Protein AF-A0A9J6EFB8-F1 (afdb_monomer_lite)

Organism: Rhipicephalus microplus (NCBI:txid6941)

Secondary structure (DSSP, 8-state):
-----HHHHHHHHHHHHHHHH---SSS----S-EEEEEEEEETTEEEEEEEEE-SSSTTPEEEEEEETTEEEEEEEE-TT-HHHHHHHHHHHHHHHHHHHHHHHHHHGGG---PPPP-------------GGG---SSTTEEEEEE-SSSEEEEEEEEEE-SSTT-EEEEEEEEEEE-SS-EEEEEEETTEEE-----S-HHHHHHHHHTPPBP--SEETTT-GGGGG-TTEEEETTEEEETT--SB-SS--HHHHHHHHHHHHHHHHHHHHHHHHHHHHHHTTTTTSSSSS--

Sequence (294 aa):
MIYTLLPVFDRIAAIENFFRGSNLVKGQRLLSHVADVKQIVADDAVLVRAKCVSQVKDDAVYVVESESGRTRLAGISHIGTDREYLAAALRAASKISEKRQRLSEVLQPLLGEEPDESATVPSEPQVPFNHKDVALPSDSWGKHVFGGVPLKVAYSVCSPGPDMGLLCAEKLVLFTVTDDSVAHEVFVRGVKLDLDEPGGPASVLKAVDGMHVCSGAGFLEEFPFASSNSNLTVWNGSLYNKKCAGTSLERCVACKYLRRILTNQMCRRKKNQVKNKCFSKDENENASCAALEG

Structure (mmCIF, N/CA/C/O backbone):
data_AF-A0A9J6EFB8-F1
#
_entry.id   AF-A0A9J6EFB8-F1
#
loop_
_atom_site.group_PDB
_atom_site.id
_atom_site.type_symbol
_atom_site.label_atom_id
_atom_site.label_alt_id
_atom_site.label_comp_id
_atom_site.label_asym_id
_atom_site.label_entity_id
_atom_site.label_seq_id
_atom_site.pdbx_PDB_ins_code
_atom_site.Cartn_x
_atom_site.Cartn_y
_atom_site.Cartn_z
_atom_site.occupancy
_atom_site.B_iso_or_equiv
_atom_site.auth_seq_id
_atom_site.auth_comp_id
_atom_site.auth_asym_id
_atom_site.auth_atom_id
_atom_site.pdbx_PDB_model_num
ATOM 1 N N . MET A 1 1 ? 2.095 -23.027 -10.311 1.00 29.08 1 MET A N 1
ATOM 2 C CA . MET A 1 1 ? 0.854 -22.663 -11.028 1.00 29.08 1 MET A CA 1
ATOM 3 C C . MET A 1 1 ? 0.280 -21.426 -10.333 1.00 29.08 1 MET A C 1
ATOM 5 O O . MET A 1 1 ? -0.526 -21.553 -9.426 1.00 29.08 1 MET A O 1
ATOM 9 N N . ILE A 1 2 ? 0.821 -20.242 -10.638 1.00 29.83 2 ILE A N 1
ATOM 10 C CA . ILE A 1 2 ? 0.449 -18.962 -10.008 1.00 29.83 2 ILE A CA 1
ATOM 11 C C . I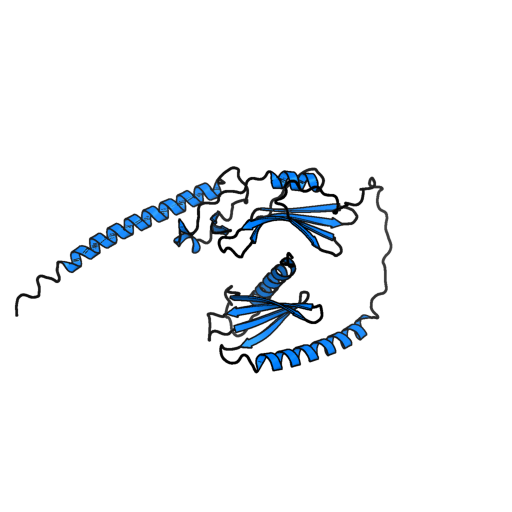LE A 1 2 ? -0.290 -18.185 -11.092 1.00 29.83 2 ILE A C 1
ATOM 13 O O . ILE A 1 2 ? 0.329 -17.700 -12.037 1.00 29.83 2 ILE A O 1
ATOM 17 N N . TYR A 1 3 ? -1.619 -18.194 -11.030 1.00 32.78 3 TYR A N 1
ATOM 18 C CA . TYR A 1 3 ? -2.455 -17.550 -12.035 1.00 32.78 3 TYR A CA 1
ATOM 19 C C . TYR A 1 3 ? -2.304 -16.023 -11.985 1.00 32.78 3 TYR A C 1
ATOM 21 O O . TYR A 1 3 ? -2.120 -15.413 -10.935 1.00 32.78 3 TYR A O 1
ATOM 29 N N . THR A 1 4 ? -2.384 -15.425 -13.168 1.00 38.66 4 THR A N 1
ATOM 30 C CA . THR A 1 4 ? -2.382 -13.996 -13.489 1.00 38.66 4 THR A CA 1
ATOM 31 C C . THR A 1 4 ? -3.486 -13.226 -12.750 1.00 38.66 4 THR A C 1
ATOM 33 O O . THR A 1 4 ? -4.588 -13.074 -13.271 1.00 38.66 4 THR A O 1
ATOM 36 N N . LEU A 1 5 ? -3.204 -12.715 -11.548 1.00 42.44 5 LEU A N 1
ATOM 37 C CA . LEU A 1 5 ? -4.171 -11.943 -10.750 1.00 42.44 5 LEU A CA 1
ATOM 38 C C . LEU A 1 5 ? -4.272 -10.458 -11.159 1.00 42.44 5 LEU A C 1
ATOM 40 O O . LEU A 1 5 ? -5.303 -9.828 -10.952 1.00 42.44 5 LEU A O 1
ATOM 44 N N . LEU A 1 6 ? -3.245 -9.885 -11.789 1.00 43.50 6 LEU A N 1
ATOM 45 C CA . LEU A 1 6 ? -3.213 -8.462 -12.165 1.00 43.50 6 LEU A CA 1
ATOM 46 C C . LEU A 1 6 ? -4.231 -8.006 -13.228 1.00 43.50 6 LEU A C 1
ATOM 48 O O . LEU A 1 6 ? -4.879 -6.988 -12.984 1.00 43.50 6 LEU A O 1
ATOM 52 N N . PRO A 1 7 ? -4.483 -8.728 -14.343 1.00 51.22 7 PRO A N 1
ATOM 53 C CA . PRO A 1 7 ? -5.523 -8.306 -15.285 1.00 51.22 7 PRO A CA 1
ATOM 54 C C . PRO A 1 7 ? -6.923 -8.331 -14.661 1.00 51.22 7 PRO A C 1
ATOM 56 O O . PRO A 1 7 ? -7.833 -7.708 -15.199 1.00 51.22 7 PRO A O 1
ATOM 59 N N . VAL A 1 8 ? -7.110 -9.021 -13.532 1.00 50.09 8 VAL A N 1
ATOM 60 C CA . VAL A 1 8 ? -8.373 -9.027 -12.790 1.00 50.09 8 VAL A CA 1
ATOM 61 C C . VAL A 1 8 ? -8.540 -7.735 -11.983 1.00 50.09 8 VAL A C 1
ATOM 63 O O . VAL A 1 8 ? -9.628 -7.167 -11.994 1.00 50.09 8 VAL A O 1
ATOM 66 N N . PHE A 1 9 ? -7.479 -7.204 -11.366 1.00 49.75 9 PHE A N 1
ATOM 67 C CA . PHE A 1 9 ? -7.546 -5.979 -10.555 1.00 49.75 9 PHE A CA 1
ATOM 68 C C . PHE A 1 9 ? -7.817 -4.711 -11.375 1.00 49.75 9 PHE A C 1
ATOM 70 O O . PHE A 1 9 ? -8.721 -3.951 -11.022 1.00 49.75 9 PHE A O 1
ATOM 77 N N . ASP A 1 10 ? -7.127 -4.517 -12.504 1.00 54.59 10 ASP A N 1
ATOM 78 C CA . ASP A 1 10 ? -7.378 -3.368 -13.396 1.00 54.59 10 ASP A CA 1
ATOM 79 C C . ASP A 1 10 ? -8.816 -3.377 -13.934 1.00 54.59 10 ASP A C 1
ATOM 81 O O . ASP A 1 10 ? -9.455 -2.337 -14.117 1.00 54.59 10 ASP A O 1
ATOM 85 N N . ARG A 1 11 ? -9.372 -4.575 -14.133 1.00 59.47 11 ARG A N 1
ATOM 86 C CA . ARG A 1 11 ? -10.749 -4.763 -14.595 1.00 59.47 11 ARG A CA 1
ATOM 87 C C . ARG A 1 11 ? -11.771 -4.573 -13.483 1.00 59.47 11 ARG A C 1
ATOM 89 O O . ARG A 1 11 ? -12.827 -4.015 -13.758 1.00 59.47 11 ARG A O 1
ATOM 96 N N . ILE A 1 12 ? -11.467 -4.951 -12.241 1.00 56.31 12 ILE A N 1
ATOM 97 C CA . ILE A 1 12 ? -12.303 -4.614 -11.079 1.00 56.31 12 ILE A CA 1
ATOM 98 C C . ILE A 1 12 ? -12.372 -3.090 -10.914 1.00 56.31 12 ILE A C 1
ATOM 100 O O . ILE A 1 12 ? -13.469 -2.546 -10.805 1.00 56.31 12 ILE A O 1
ATOM 104 N N . ALA A 1 13 ? -11.241 -2.384 -11.006 1.00 58.50 13 ALA A N 1
ATOM 105 C CA . ALA A 1 13 ? -11.215 -0.921 -10.958 1.00 58.50 13 ALA A CA 1
ATOM 106 C C . ALA A 1 13 ? -12.010 -0.286 -12.117 1.00 58.50 13 ALA A C 1
ATOM 108 O O . ALA A 1 13 ? -12.755 0.676 -11.916 1.00 58.50 13 ALA A O 1
ATOM 109 N N . ALA A 1 14 ? -11.924 -0.849 -13.327 1.00 61.47 14 ALA A N 1
ATOM 110 C CA . ALA A 1 14 ? -12.732 -0.416 -14.468 1.00 61.47 14 ALA A CA 1
ATOM 111 C C . ALA A 1 14 ? -14.241 -0.668 -14.271 1.00 61.47 14 ALA A C 1
ATOM 113 O O . ALA A 1 14 ? -15.060 0.127 -14.738 1.00 61.47 14 ALA A O 1
ATOM 114 N N . ILE A 1 15 ? -14.623 -1.745 -13.577 1.00 58.56 15 ILE A N 1
ATOM 115 C CA . ILE A 1 15 ? -16.015 -2.055 -13.216 1.00 58.56 15 ILE A CA 1
ATOM 116 C C . ILE A 1 15 ? -16.528 -1.079 -12.152 1.00 58.56 15 ILE A C 1
ATOM 118 O O . ILE A 1 15 ? -17.625 -0.540 -12.293 1.00 58.56 15 ILE A O 1
ATOM 122 N N . GLU A 1 16 ? -15.725 -0.769 -11.135 1.00 57.94 16 GLU A N 1
ATOM 123 C CA . GLU A 1 16 ? -16.078 0.252 -10.146 1.00 57.94 16 GLU A CA 1
ATOM 124 C C . GLU A 1 16 ? -16.249 1.637 -10.779 1.00 57.94 16 GLU A C 1
ATOM 126 O O . GLU A 1 16 ? -17.224 2.335 -10.496 1.00 57.94 16 GLU A O 1
ATOM 131 N N . ASN A 1 17 ? -15.328 2.036 -11.661 1.00 61.38 17 ASN A N 1
ATOM 132 C CA . ASN A 1 17 ? -15.397 3.319 -12.360 1.00 61.38 17 ASN A CA 1
ATOM 133 C C . ASN A 1 17 ? -16.605 3.396 -13.300 1.00 61.38 17 ASN A C 1
ATOM 135 O O . ASN A 1 17 ? -17.264 4.435 -13.355 1.00 61.38 17 ASN A O 1
ATOM 139 N N . PHE A 1 18 ? -16.946 2.293 -13.978 1.00 62.22 18 PHE A N 1
ATOM 140 C CA . PHE A 1 18 ? -18.169 2.194 -14.772 1.00 62.22 18 PHE A CA 1
ATOM 141 C C . PHE A 1 18 ? -19.402 2.498 -13.919 1.00 62.22 18 PHE A C 1
ATOM 143 O O . PHE A 1 18 ? -20.217 3.326 -14.316 1.00 62.22 18 PHE A O 1
ATOM 150 N N . PHE A 1 19 ? -19.523 1.917 -12.723 1.00 58.59 19 PHE A N 1
ATOM 151 C CA . PHE A 1 19 ? -20.658 2.184 -11.835 1.00 58.59 19 PHE A CA 1
ATOM 152 C C . PHE A 1 19 ? -20.649 3.578 -11.207 1.00 58.59 19 PHE A C 1
ATOM 154 O O . PHE A 1 19 ? -21.712 4.171 -11.046 1.00 58.59 19 PHE A O 1
ATOM 161 N N . ARG A 1 20 ? -19.477 4.146 -10.898 1.00 59.59 20 ARG A N 1
ATOM 162 C CA . ARG A 1 20 ? -19.387 5.539 -10.421 1.00 59.59 20 ARG A CA 1
ATOM 163 C C . ARG A 1 20 ? -19.838 6.542 -11.483 1.00 59.59 20 ARG A C 1
ATOM 165 O O . ARG A 1 20 ? -20.402 7.572 -11.128 1.00 59.59 20 ARG A O 1
ATOM 172 N N . GLY A 1 21 ? -19.564 6.255 -12.756 1.00 54.53 21 GLY A N 1
ATOM 173 C CA . GLY A 1 21 ? -19.893 7.131 -13.881 1.00 54.53 21 GLY A CA 1
ATOM 174 C C . GLY A 1 21 ? -21.261 6.882 -14.521 1.00 54.53 21 GLY A C 1
ATOM 175 O O . GLY A 1 21 ? -21.729 7.725 -15.284 1.00 54.53 21 GLY A O 1
ATOM 176 N N . SER A 1 22 ? -21.917 5.750 -14.249 1.00 53.38 22 SER A N 1
ATOM 177 C CA . SER A 1 22 ? -23.180 5.398 -14.903 1.00 53.38 22 SER A CA 1
ATOM 178 C C . SER A 1 22 ? -24.400 5.792 -14.064 1.00 53.38 22 SER A C 1
ATOM 180 O O . SER A 1 22 ? -24.625 5.303 -12.962 1.00 53.38 22 SER A O 1
ATOM 182 N N . ASN A 1 23 ? -25.244 6.665 -14.628 1.00 51.03 23 ASN A N 1
ATOM 183 C CA . ASN A 1 23 ? -26.559 7.033 -14.088 1.00 51.03 23 ASN A CA 1
ATOM 184 C C . ASN A 1 23 ? -27.595 5.935 -14.384 1.00 51.03 23 ASN A C 1
ATOM 186 O O . ASN A 1 23 ? -28.592 6.173 -15.072 1.00 51.03 23 ASN A O 1
ATOM 190 N N . LEU A 1 24 ? -27.348 4.708 -13.920 1.00 49.25 24 LEU A N 1
ATOM 191 C CA . LEU A 1 24 ? -28.286 3.602 -14.101 1.00 49.25 24 LEU A CA 1
ATOM 192 C C . LEU A 1 24 ? -29.564 3.883 -13.291 1.00 49.25 24 LEU A C 1
ATOM 194 O O . LEU A 1 24 ? -29.617 3.695 -12.085 1.00 49.25 24 LEU A O 1
ATOM 198 N N . VAL A 1 25 ? -30.566 4.391 -14.017 1.00 41.50 25 VAL A N 1
ATOM 199 C CA . VAL A 1 25 ? -31.969 4.656 -13.656 1.00 41.50 25 VAL A CA 1
ATOM 200 C C . VAL A 1 25 ? -32.176 5.485 -12.376 1.00 41.50 25 VAL A C 1
ATOM 202 O O . VAL A 1 25 ? -32.177 4.984 -11.261 1.00 41.50 25 VAL A O 1
ATOM 205 N N . LYS A 1 26 ? -32.474 6.778 -12.572 1.00 37.94 26 LYS A N 1
ATOM 206 C CA . LYS A 1 26 ? -33.047 7.705 -11.573 1.00 37.94 26 LYS A CA 1
ATOM 207 C C . LYS A 1 26 ? -32.324 7.724 -10.211 1.00 37.94 26 LYS A C 1
ATOM 209 O O . LYS A 1 26 ? -32.904 7.410 -9.178 1.00 37.94 26 LYS A O 1
ATOM 214 N N . GLY A 1 27 ? -31.083 8.212 -10.207 1.00 37.12 27 GLY A N 1
ATOM 215 C CA . GLY A 1 27 ? -30.497 8.859 -9.024 1.00 37.12 27 GLY A CA 1
ATOM 216 C C . GLY A 1 27 ? -30.028 7.948 -7.885 1.00 37.12 27 GLY A C 1
ATOM 217 O O . GLY A 1 27 ? -29.888 8.430 -6.763 1.00 37.12 27 GLY A O 1
ATOM 218 N N . GLN A 1 28 ? -29.764 6.664 -8.133 1.00 45.53 28 GLN A N 1
ATOM 219 C CA . GLN A 1 28 ? -29.258 5.756 -7.100 1.00 45.53 28 GLN A CA 1
ATOM 220 C C . GLN A 1 28 ? -27.731 5.600 -7.190 1.00 45.53 28 GLN A C 1
ATOM 222 O O . GLN A 1 28 ? -27.191 5.182 -8.210 1.00 45.53 28 GLN A O 1
ATOM 227 N N . ARG A 1 29 ? -27.021 5.927 -6.100 1.00 44.81 29 ARG A N 1
ATOM 228 C CA . ARG A 1 29 ? -25.604 5.573 -5.917 1.00 44.81 29 ARG A CA 1
ATOM 229 C C . ARG A 1 29 ? -25.518 4.072 -5.639 1.00 44.81 29 ARG A C 1
ATOM 231 O O . ARG A 1 29 ? -25.895 3.635 -4.555 1.00 44.81 29 ARG A O 1
ATOM 238 N N . LEU A 1 30 ? -25.000 3.296 -6.587 1.00 47.72 30 LEU A N 1
ATOM 239 C CA . LEU A 1 30 ? -24.600 1.912 -6.335 1.00 47.72 30 LEU A CA 1
ATOM 240 C C . LEU A 1 30 ? -23.404 1.920 -5.369 1.00 47.72 30 LEU A C 1
ATOM 242 O O . LEU A 1 30 ? -22.317 2.385 -5.708 1.00 47.72 3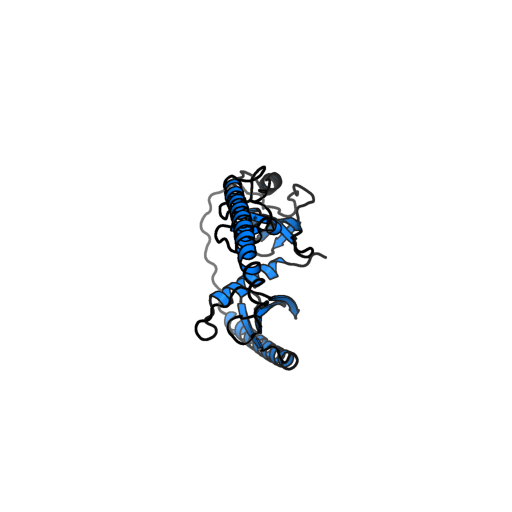0 LEU A O 1
ATOM 246 N N . LEU A 1 31 ? -23.620 1.466 -4.134 1.00 47.78 31 LEU A N 1
ATOM 247 C CA . LEU A 1 31 ? -22.572 1.334 -3.123 1.00 47.78 31 LEU A CA 1
ATOM 248 C C . LEU A 1 31 ? -21.834 -0.002 -3.292 1.00 47.78 31 LEU A C 1
ATOM 250 O O . LEU A 1 31 ? -22.396 -1.061 -3.044 1.00 47.78 31 LEU A O 1
ATOM 254 N N . SER A 1 32 ? -20.580 0.099 -3.743 1.00 47.69 32 SER A N 1
ATOM 255 C CA . SER A 1 32 ? -19.352 -0.625 -3.337 1.00 47.69 32 SER A CA 1
ATOM 256 C C . SER A 1 32 ? -19.348 -2.125 -2.980 1.00 47.69 32 SER A C 1
ATOM 258 O O . SER A 1 32 ? -18.342 -2.583 -2.445 1.00 47.69 32 SER A O 1
ATOM 260 N N . HIS A 1 33 ? -20.381 -2.920 -3.251 1.00 50.88 33 HIS A N 1
ATOM 261 C CA . HIS A 1 33 ? -20.356 -4.359 -2.963 1.00 50.88 33 HIS A CA 1
ATOM 262 C C . HIS A 1 33 ? -20.296 -5.182 -4.251 1.00 50.88 33 HIS A C 1
ATOM 264 O O . HIS A 1 33 ? -21.308 -5.590 -4.825 1.00 50.88 33 HIS A O 1
ATOM 270 N N . VAL A 1 34 ? -19.067 -5.430 -4.704 1.00 55.19 34 VAL A N 1
ATOM 271 C CA . VAL A 1 34 ? -18.772 -6.528 -5.624 1.00 55.19 34 VAL A CA 1
ATOM 272 C C . VAL A 1 34 ? -18.818 -7.813 -4.796 1.00 55.19 34 VAL A C 1
ATOM 274 O O . VAL A 1 34 ? -17.951 -8.040 -3.959 1.00 55.19 34 VAL A O 1
ATOM 277 N N . ALA A 1 35 ? -19.878 -8.601 -4.962 1.00 52.34 35 ALA A N 1
ATOM 278 C CA . ALA A 1 35 ? -20.138 -9.779 -4.135 1.00 52.34 35 ALA A CA 1
ATOM 279 C C . ALA A 1 35 ? -19.355 -11.013 -4.604 1.00 52.34 35 ALA A C 1
ATOM 281 O O . ALA A 1 35 ? -19.019 -11.873 -3.799 1.00 52.34 35 ALA A O 1
ATOM 282 N N . ASP A 1 36 ? -19.092 -11.108 -5.907 1.00 55.38 36 ASP A N 1
ATOM 283 C CA . ASP A 1 36 ? -18.347 -12.213 -6.508 1.00 55.38 36 ASP A CA 1
ATOM 284 C C . ASP A 1 36 ? -17.681 -11.731 -7.801 1.00 55.38 36 ASP A C 1
ATOM 286 O O . ASP A 1 36 ? -18.276 -10.959 -8.559 1.00 55.38 36 ASP A O 1
ATOM 290 N N . VAL A 1 37 ? -16.453 -12.177 -8.056 1.00 59.50 37 VAL A N 1
ATOM 291 C CA . VAL A 1 37 ? -15.718 -11.896 -9.293 1.00 59.50 37 VAL A CA 1
ATOM 292 C C . VAL A 1 37 ? -15.205 -13.211 -9.840 1.00 59.50 37 VAL A C 1
ATOM 294 O O . VAL A 1 37 ? -14.326 -13.841 -9.258 1.00 59.50 37 VAL A O 1
ATOM 297 N N . LYS A 1 38 ? -15.724 -13.608 -11.000 1.00 68.50 38 LYS A N 1
ATOM 298 C CA . LYS A 1 38 ? -15.256 -14.790 -11.718 1.00 68.50 38 LYS A CA 1
ATOM 299 C C . LYS A 1 38 ? -14.520 -14.370 -12.973 1.00 68.50 38 LYS A C 1
ATOM 301 O O . LYS A 1 38 ? -15.052 -13.644 -13.814 1.00 68.50 38 LYS A O 1
ATOM 306 N N . GLN A 1 39 ? -13.297 -14.864 -13.106 1.00 59.56 39 GLN A N 1
ATOM 307 C CA . GLN A 1 39 ? -12.575 -14.822 -14.364 1.00 59.56 39 GLN A CA 1
ATOM 308 C C . GLN A 1 39 ? -13.090 -15.962 -15.247 1.00 59.56 39 GLN A C 1
ATOM 310 O O . GLN A 1 39 ? -13.074 -17.123 -14.845 1.00 59.56 39 GLN A O 1
ATOM 315 N N . ILE A 1 40 ? -13.571 -15.625 -16.437 1.00 69.12 40 ILE A N 1
ATOM 316 C CA . ILE A 1 40 ? -13.988 -16.580 -17.460 1.00 69.12 40 ILE A CA 1
ATOM 317 C C . ILE A 1 40 ? -12.990 -16.433 -18.603 1.00 69.12 40 ILE A C 1
ATOM 319 O O . ILE A 1 40 ? -12.815 -15.335 -19.122 1.00 69.12 40 ILE A O 1
ATOM 323 N N . VAL A 1 41 ? -12.306 -17.511 -18.970 1.00 56.97 41 VAL A N 1
ATOM 324 C CA . VAL A 1 41 ? -11.453 -17.537 -20.163 1.00 56.97 41 VAL A CA 1
ATOM 325 C C . VAL A 1 41 ? -12.262 -18.205 -21.266 1.00 56.97 41 VAL A C 1
ATOM 327 O O . VAL A 1 41 ? -12.649 -19.362 -21.115 1.00 56.97 41 VAL A O 1
ATOM 330 N N . ALA A 1 42 ? -12.574 -17.465 -22.325 1.00 57.53 42 ALA A N 1
ATOM 331 C CA . ALA A 1 42 ? -13.299 -17.967 -23.489 1.00 57.53 42 ALA A CA 1
ATOM 332 C C . ALA A 1 42 ? -12.606 -17.455 -24.754 1.00 57.53 42 ALA A C 1
ATOM 334 O O . ALA A 1 42 ? -12.366 -16.254 -24.854 1.00 57.53 42 ALA A O 1
ATOM 335 N N . ASP A 1 43 ? -12.276 -18.356 -25.682 1.00 53.91 43 ASP A N 1
ATOM 336 C CA . ASP A 1 43 ? -11.699 -18.040 -26.999 1.00 53.91 43 ASP A CA 1
ATOM 337 C C . ASP A 1 43 ? -10.530 -17.031 -26.941 1.00 53.91 43 ASP A C 1
ATOM 339 O O . ASP A 1 43 ? -10.567 -15.976 -27.570 1.00 53.91 43 ASP A O 1
ATOM 343 N N . ASP A 1 44 ? -9.519 -17.316 -26.109 1.00 51.38 44 ASP A N 1
ATOM 344 C CA . ASP A 1 44 ? -8.333 -16.474 -25.847 1.00 51.38 44 ASP A CA 1
ATOM 345 C C . ASP A 1 44 ? -8.603 -15.080 -25.243 1.00 51.38 44 ASP A C 1
ATOM 347 O O . ASP A 1 44 ? -7.673 -14.324 -24.943 1.00 51.38 44 ASP A O 1
ATOM 351 N N . ALA A 1 45 ? -9.863 -14.745 -24.958 1.00 48.34 45 ALA A N 1
ATOM 352 C CA . ALA A 1 45 ? -10.239 -13.557 -24.214 1.00 48.34 45 ALA A CA 1
ATOM 353 C C . ALA A 1 45 ? -10.414 -13.882 -22.725 1.00 48.34 45 ALA A C 1
ATOM 355 O O . ALA A 1 45 ? -11.201 -14.737 -22.310 1.00 48.34 45 ALA A O 1
ATOM 356 N N . VAL A 1 46 ? -9.705 -13.133 -21.880 1.00 50.47 46 VAL A N 1
ATOM 357 C CA . VAL A 1 46 ? -10.037 -13.062 -20.455 1.00 50.47 46 VAL A CA 1
ATOM 358 C C . VAL A 1 46 ? -11.277 -12.187 -20.325 1.00 50.47 46 VAL A C 1
ATOM 360 O O . VAL A 1 46 ? -11.275 -11.062 -20.816 1.00 50.47 46 VAL A O 1
ATOM 363 N N . LEU A 1 47 ? -12.312 -12.663 -19.648 1.00 56.75 47 LEU A N 1
ATOM 364 C CA . LEU A 1 47 ? -13.496 -11.907 -19.255 1.00 56.75 47 LEU A CA 1
ATOM 365 C C . LEU A 1 47 ? -13.545 -11.865 -17.731 1.00 56.75 47 LEU A C 1
ATOM 367 O O . LEU A 1 47 ? -13.385 -12.885 -17.063 1.00 56.75 47 LEU A O 1
ATOM 371 N N . VAL A 1 48 ? -13.769 -10.682 -17.169 1.00 56.22 48 VAL A N 1
ATOM 372 C CA . VAL A 1 48 ? -14.030 -10.542 -15.733 1.00 56.22 48 VAL A CA 1
ATOM 373 C C . VAL A 1 48 ? -15.514 -10.300 -15.570 1.00 56.22 48 VAL A C 1
ATOM 375 O O . VAL A 1 48 ? -16.030 -9.286 -16.042 1.00 56.22 48 VAL A O 1
ATOM 378 N N . ARG A 1 49 ? -16.189 -11.263 -14.943 1.00 60.31 49 ARG A N 1
ATOM 379 C CA . ARG A 1 49 ? -17.604 -11.194 -14.609 1.00 60.31 49 ARG A CA 1
ATOM 380 C C . ARG A 1 49 ? -17.736 -10.859 -13.133 1.00 60.31 49 ARG A C 1
ATOM 382 O O . ARG A 1 49 ? -17.399 -11.681 -12.284 1.00 60.31 49 ARG A O 1
ATOM 389 N N . ALA A 1 50 ? -18.241 -9.669 -12.839 1.00 62.22 50 ALA A N 1
ATOM 390 C CA . ALA A 1 50 ? -18.537 -9.251 -11.475 1.00 62.22 50 ALA A CA 1
ATOM 391 C C . ALA A 1 50 ? -20.042 -9.341 -11.207 1.00 62.22 50 ALA A C 1
ATOM 393 O O . ALA A 1 50 ? -20.849 -8.898 -12.029 1.00 62.22 50 ALA A O 1
ATOM 394 N N . LYS A 1 51 ? -20.404 -9.912 -10.056 1.00 62.34 51 LYS A N 1
ATOM 395 C CA . LYS A 1 51 ? -21.756 -9.906 -9.501 1.00 62.34 51 LYS A CA 1
ATOM 396 C C . LYS A 1 51 ? -21.861 -8.730 -8.532 1.00 62.34 51 LYS A C 1
ATOM 398 O O . LYS A 1 51 ? -21.238 -8.749 -7.470 1.00 62.34 51 LYS A O 1
ATOM 403 N N . CYS A 1 52 ? -22.633 -7.711 -8.887 1.00 59.59 52 CYS A N 1
ATOM 404 C CA . CYS A 1 52 ? -22.853 -6.540 -8.034 1.00 59.59 52 CYS A CA 1
ATOM 405 C C . CYS A 1 52 ? -24.290 -6.549 -7.509 1.00 59.59 52 CYS A C 1
ATOM 407 O O . CYS A 1 52 ? -25.214 -6.791 -8.285 1.00 59.59 52 CYS A O 1
ATOM 409 N N . VAL A 1 53 ? -24.476 -6.293 -6.211 1.00 55.41 53 VAL A N 1
ATOM 410 C CA . VAL A 1 53 ? -25.800 -6.263 -5.563 1.00 55.41 53 VAL A CA 1
ATOM 411 C C . VAL A 1 53 ? -26.166 -4.817 -5.238 1.00 55.41 53 VAL A C 1
ATOM 413 O O . VAL A 1 53 ? -25.406 -4.124 -4.562 1.00 55.41 53 VAL A O 1
ATOM 416 N N . SER A 1 54 ? -27.322 -4.351 -5.715 1.00 55.03 54 SER A N 1
ATOM 417 C CA . SER A 1 54 ? -27.860 -3.038 -5.331 1.00 55.03 54 SER A CA 1
ATOM 418 C C . SER A 1 54 ? -28.703 -3.146 -4.064 1.00 55.03 54 SER A C 1
ATOM 420 O O . SER A 1 54 ? -29.651 -3.920 -4.021 1.00 55.03 54 SER A O 1
ATOM 422 N N . GLN A 1 55 ? -28.405 -2.320 -3.057 1.00 50.25 55 GLN A N 1
ATOM 423 C CA . GLN A 1 55 ? -29.196 -2.239 -1.818 1.00 50.25 55 GLN A CA 1
ATOM 424 C C . GLN A 1 55 ? -30.451 -1.359 -1.939 1.00 50.25 55 GLN A C 1
ATOM 426 O O . GLN A 1 55 ? -31.220 -1.259 -0.987 1.00 50.25 55 GLN A O 1
ATOM 431 N N . VAL A 1 56 ? -30.651 -0.663 -3.065 1.00 49.41 56 VAL A N 1
ATOM 432 C CA . VAL A 1 56 ? -31.605 0.462 -3.115 1.00 49.41 56 VAL A CA 1
ATOM 433 C C . VAL A 1 56 ? -32.949 0.086 -3.754 1.00 49.41 56 VAL A C 1
ATOM 435 O O . VAL A 1 56 ? -33.903 0.849 -3.618 1.00 49.41 56 VAL A O 1
ATOM 438 N N . LYS A 1 57 ? -33.066 -1.085 -4.402 1.00 42.06 57 LYS A N 1
ATOM 439 C CA . LYS A 1 57 ? -34.343 -1.722 -4.781 1.00 42.06 57 LYS A CA 1
ATOM 440 C C . LYS A 1 57 ? -34.115 -3.142 -5.326 1.00 42.06 57 LYS A C 1
ATOM 442 O O . LYS A 1 57 ? -33.309 -3.330 -6.233 1.00 42.06 57 LYS A O 1
ATOM 447 N N . ASP A 1 58 ? -34.867 -4.099 -4.788 1.00 47.41 58 ASP A N 1
ATOM 448 C CA . ASP A 1 58 ? -35.178 -5.408 -5.389 1.00 47.41 58 ASP A CA 1
ATOM 449 C C . ASP A 1 58 ? -34.030 -6.415 -5.596 1.00 47.41 58 ASP A C 1
ATOM 451 O O . ASP A 1 58 ? -34.101 -7.214 -6.536 1.00 47.41 58 ASP A O 1
ATOM 455 N N . ASP A 1 59 ? -32.989 -6.387 -4.748 1.00 50.97 59 ASP A N 1
ATOM 456 C CA . ASP A 1 59 ? -31.843 -7.320 -4.778 1.00 50.97 59 ASP A CA 1
ATOM 457 C C . ASP A 1 59 ? -31.345 -7.609 -6.207 1.00 50.97 59 ASP A C 1
ATOM 459 O O . ASP A 1 59 ? -31.034 -8.742 -6.590 1.00 50.97 59 ASP A O 1
ATOM 463 N N . ALA A 1 60 ? -31.320 -6.561 -7.036 1.00 51.19 60 ALA A N 1
ATOM 464 C CA . ALA A 1 60 ? -30.970 -6.690 -8.435 1.00 51.19 60 ALA A CA 1
ATOM 465 C C . ALA A 1 60 ? -29.484 -7.034 -8.551 1.00 51.19 60 ALA A C 1
ATOM 467 O O . ALA A 1 60 ? -28.610 -6.336 -8.019 1.00 51.19 60 ALA A O 1
ATOM 468 N N . VAL A 1 61 ? -29.212 -8.120 -9.267 1.00 58.16 61 VAL A N 1
ATOM 469 C CA . VAL A 1 61 ? -27.870 -8.571 -9.590 1.00 58.16 61 VAL A CA 1
ATOM 470 C C . VAL A 1 61 ? -27.491 -7.998 -10.945 1.00 58.16 61 VAL A C 1
ATOM 472 O O . VAL A 1 61 ? -28.078 -8.328 -11.977 1.00 58.16 61 VAL A O 1
ATOM 475 N N . TYR A 1 62 ? -26.462 -7.160 -10.942 1.00 60.31 62 TYR A N 1
ATOM 476 C CA . TYR A 1 62 ? -25.862 -6.650 -12.165 1.00 60.31 62 TYR A CA 1
ATOM 477 C C . TYR A 1 62 ? -24.699 -7.553 -12.538 1.00 60.31 62 TYR A C 1
ATOM 479 O O . TYR A 1 62 ? -23.803 -7.793 -11.724 1.00 60.31 62 TYR A O 1
ATOM 487 N N . VAL A 1 63 ? -24.720 -8.040 -13.776 1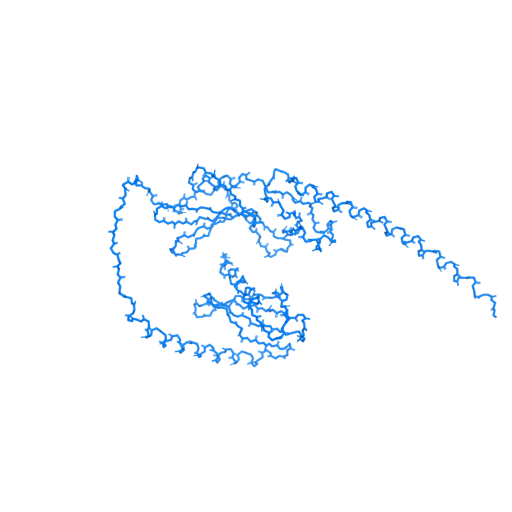.00 62.59 63 VAL A N 1
ATOM 488 C CA . VAL A 1 63 ? -23.598 -8.764 -14.360 1.00 62.59 63 VAL A CA 1
ATOM 489 C C . VAL A 1 63 ? -22.863 -7.801 -15.271 1.00 62.59 63 VAL A C 1
ATOM 491 O O . VAL A 1 63 ? -23.396 -7.355 -16.291 1.00 62.59 63 VAL A O 1
ATOM 494 N N . VAL A 1 64 ? -21.637 -7.466 -14.887 1.00 60.84 64 VAL A N 1
ATOM 495 C CA . VAL A 1 64 ? -20.774 -6.584 -15.671 1.00 60.84 64 VAL A CA 1
ATOM 496 C C . VAL A 1 64 ? -19.642 -7.397 -16.257 1.00 60.84 64 VAL A C 1
ATOM 498 O O . VAL A 1 64 ? -19.001 -8.178 -15.555 1.00 60.84 64 VAL A O 1
ATOM 501 N N . GLU A 1 65 ? -19.422 -7.203 -17.552 1.00 66.56 65 GLU A N 1
ATOM 502 C CA . GLU A 1 65 ? -18.320 -7.810 -18.284 1.00 66.56 65 GLU A CA 1
ATOM 503 C C . GLU A 1 65 ? -17.337 -6.712 -18.685 1.00 66.56 65 GLU A C 1
ATOM 505 O O . GLU A 1 65 ? -17.726 -5.668 -19.221 1.00 66.56 65 GLU A O 1
ATOM 510 N N . SER A 1 66 ? -16.057 -6.955 -18.412 1.00 61.38 66 SER A N 1
ATOM 511 C CA . SER A 1 66 ? -14.963 -6.095 -18.857 1.00 61.38 66 SER A CA 1
ATOM 512 C C . SER A 1 66 ? -13.995 -6.894 -19.725 1.00 61.38 66 SER A C 1
ATOM 514 O O . SER A 1 66 ? -13.405 -7.879 -19.266 1.00 61.38 66 SER A O 1
ATOM 516 N N . GLU A 1 67 ? -13.839 -6.459 -20.976 1.00 66.50 67 GLU A N 1
ATOM 517 C CA . GLU A 1 67 ? -12.917 -7.016 -21.970 1.00 66.50 67 GLU A CA 1
ATOM 518 C C . GLU A 1 67 ? -12.042 -5.878 -22.513 1.00 66.50 67 GLU A C 1
ATOM 520 O O . GLU A 1 67 ? -12.559 -4.893 -23.042 1.00 66.50 67 GLU A O 1
ATOM 525 N N . SER A 1 68 ? -10.719 -5.998 -22.367 1.00 63.97 68 SER A N 1
ATOM 526 C CA . SER A 1 68 ? -9.727 -5.117 -23.012 1.00 63.97 68 SER A CA 1
ATOM 527 C C . SER A 1 68 ? -10.034 -3.609 -22.908 1.00 63.97 68 SER A C 1
ATOM 529 O O . SER A 1 68 ? -10.019 -2.889 -23.903 1.00 63.97 68 SER A O 1
ATOM 531 N N . GLY A 1 69 ? -10.363 -3.131 -21.700 1.00 58.16 69 GLY A N 1
ATOM 532 C CA . GLY A 1 69 ? -10.614 -1.709 -21.419 1.00 58.16 69 GLY A CA 1
ATOM 533 C C . GLY A 1 69 ? -12.028 -1.209 -21.740 1.00 58.16 69 GLY A C 1
ATOM 534 O O . GLY A 1 69 ? -12.334 -0.047 -21.481 1.00 58.16 69 GLY A O 1
ATOM 535 N N . ARG A 1 70 ? -12.921 -2.063 -22.258 1.00 60.69 70 ARG A N 1
ATOM 536 C CA . ARG A 1 70 ? -14.345 -1.741 -22.423 1.00 60.69 70 ARG A CA 1
ATOM 537 C C . ARG A 1 70 ? -15.170 -2.495 -21.391 1.00 60.69 70 ARG A C 1
ATOM 539 O O . ARG A 1 70 ? -15.245 -3.721 -21.411 1.00 60.69 70 ARG A O 1
ATOM 546 N N . THR A 1 71 ? -15.818 -1.739 -20.513 1.00 63.56 71 THR A N 1
ATOM 547 C CA . THR A 1 71 ? -16.755 -2.264 -19.518 1.00 63.56 71 THR A CA 1
ATOM 548 C C . THR A 1 71 ? -18.180 -2.048 -20.007 1.00 63.56 71 THR A C 1
ATOM 550 O O . THR A 1 71 ? -18.534 -0.944 -20.424 1.00 63.56 71 THR A O 1
ATOM 553 N N . ARG A 1 72 ? -19.008 -3.092 -19.961 1.00 70.38 72 ARG A N 1
ATOM 554 C CA . ARG A 1 72 ? -20.428 -3.000 -20.315 1.00 70.38 72 ARG A CA 1
ATOM 555 C C . ARG A 1 72 ? -21.296 -3.770 -19.333 1.00 70.38 72 ARG A C 1
ATOM 557 O O . ARG A 1 72 ? -20.891 -4.801 -18.795 1.00 70.38 72 ARG A O 1
ATOM 564 N N . LEU A 1 73 ? -22.527 -3.302 -19.169 1.00 67.75 73 LEU A N 1
ATOM 565 C CA . LEU A 1 73 ? -23.559 -4.055 -18.474 1.00 67.75 73 LEU A CA 1
ATOM 566 C C . LEU A 1 73 ? -24.013 -5.212 -19.375 1.00 67.75 73 LEU A C 1
ATOM 568 O O . LEU A 1 73 ? -24.603 -4.981 -20.429 1.00 67.75 73 LEU A O 1
ATOM 572 N N . ALA A 1 74 ? -23.693 -6.445 -18.985 1.00 65.88 74 ALA A N 1
ATOM 573 C CA . ALA A 1 74 ? -24.035 -7.648 -19.743 1.00 65.88 74 ALA A CA 1
ATOM 574 C C . ALA A 1 74 ? -25.455 -8.141 -19.429 1.00 65.88 74 ALA A C 1
ATOM 576 O O . ALA A 1 74 ? -26.089 -8.784 -20.262 1.00 65.88 74 ALA A O 1
ATOM 577 N N . GLY A 1 75 ? -25.982 -7.812 -18.247 1.00 64.44 75 GLY A N 1
ATOM 578 C CA . GLY A 1 75 ? -27.382 -8.042 -17.915 1.00 64.44 75 GLY A CA 1
ATOM 579 C C . GLY A 1 75 ? -27.759 -7.571 -16.517 1.00 64.44 75 GLY A C 1
ATOM 580 O O . GLY A 1 75 ? -26.898 -7.285 -15.683 1.00 64.44 75 GLY A O 1
ATOM 581 N N . ILE A 1 76 ? -29.067 -7.506 -16.286 1.00 63.50 76 ILE A N 1
ATOM 582 C CA . ILE A 1 76 ? -29.686 -7.279 -14.981 1.00 63.50 76 ILE A CA 1
ATOM 583 C C . ILE A 1 76 ? -30.572 -8.494 -14.735 1.00 63.50 76 ILE A C 1
ATOM 585 O O . ILE A 1 76 ? -31.397 -8.822 -15.589 1.00 63.50 76 ILE A O 1
ATOM 589 N N . SER A 1 77 ? -30.393 -9.173 -13.609 1.00 57.81 77 SER A N 1
ATOM 590 C CA . SER A 1 77 ? -31.304 -10.229 -13.184 1.00 57.81 77 SER A CA 1
ATOM 591 C C . SER A 1 77 ? -31.839 -9.936 -11.793 1.00 57.81 77 SER A C 1
ATOM 593 O O . SER A 1 77 ? -31.123 -9.480 -10.902 1.00 57.81 77 SER A O 1
ATOM 595 N N . HIS A 1 78 ? -33.124 -10.215 -11.610 1.00 54.47 78 HIS A N 1
ATOM 596 C CA . HIS A 1 78 ? -33.672 -10.441 -10.283 1.00 54.47 78 HIS A CA 1
ATOM 597 C C . HIS A 1 78 ? -33.393 -11.899 -9.922 1.00 54.47 78 HIS A C 1
ATOM 599 O O . HIS A 1 78 ? -33.356 -12.760 -10.806 1.00 54.47 78 HIS A O 1
ATOM 605 N N . ILE A 1 79 ? -33.123 -12.166 -8.647 1.00 49.16 79 ILE A N 1
ATOM 606 C CA . ILE A 1 79 ? -32.776 -13.495 -8.133 1.00 49.16 79 ILE A CA 1
ATOM 607 C C . ILE A 1 79 ? -33.926 -14.459 -8.484 1.00 49.16 79 ILE A C 1
ATOM 609 O O . ILE A 1 79 ? -34.955 -14.453 -7.817 1.00 49.16 79 ILE A O 1
ATOM 613 N N . GLY A 1 80 ? -33.803 -15.222 -9.581 1.00 43.75 80 GLY A N 1
ATOM 614 C CA . GLY A 1 80 ? -34.939 -15.987 -10.107 1.00 43.75 80 GLY A CA 1
ATOM 615 C C . GLY A 1 80 ? -34.673 -17.026 -11.201 1.00 43.75 80 GLY A C 1
ATOM 616 O O . GLY A 1 80 ? -35.222 -18.117 -11.101 1.00 43.75 80 GLY A O 1
ATOM 617 N N . THR A 1 81 ? -33.867 -16.773 -12.242 1.00 46.75 81 THR A N 1
ATOM 618 C CA . THR A 1 81 ? -33.860 -17.684 -13.417 1.00 46.75 81 THR A CA 1
ATOM 619 C C . THR A 1 81 ? -32.523 -17.751 -14.174 1.00 46.75 81 THR A C 1
ATOM 621 O O . THR A 1 81 ? -32.297 -17.037 -15.149 1.00 46.75 81 THR A O 1
ATOM 624 N N . ASP A 1 82 ? -31.643 -18.681 -13.786 1.00 49.88 82 ASP A N 1
ATOM 625 C CA . ASP A 1 82 ? -30.290 -18.844 -14.363 1.00 49.88 82 ASP A CA 1
ATOM 626 C C . ASP A 1 82 ? -30.248 -19.426 -15.796 1.00 49.88 82 ASP A C 1
ATOM 628 O O . ASP A 1 82 ? -29.240 -19.309 -16.496 1.00 49.88 82 ASP A O 1
ATOM 632 N N . ARG A 1 83 ? -31.327 -20.052 -16.284 1.00 46.31 83 ARG A N 1
ATOM 633 C CA . ARG A 1 83 ? -31.286 -20.849 -17.529 1.00 46.31 83 ARG A CA 1
ATOM 634 C C . ARG A 1 83 ? -31.544 -20.044 -18.808 1.00 46.31 83 ARG A C 1
ATOM 636 O O . ARG A 1 83 ? -30.963 -20.341 -19.850 1.00 46.31 83 ARG A O 1
ATOM 643 N N . GLU A 1 84 ? -32.356 -18.995 -18.734 1.00 52.00 84 GLU A N 1
ATOM 644 C CA . G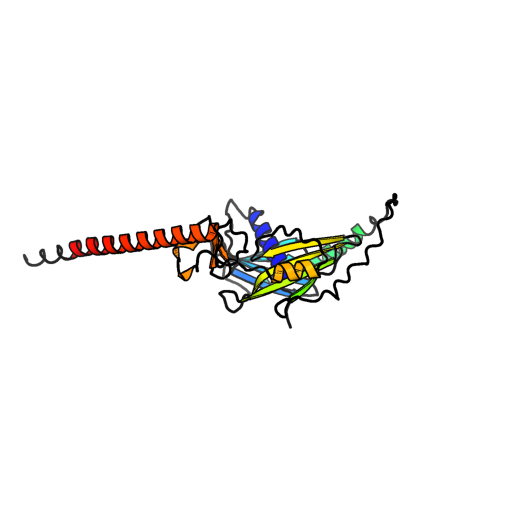LU A 1 84 ? -32.622 -18.099 -19.873 1.00 52.00 84 GLU A CA 1
ATOM 645 C C . GLU A 1 84 ? -31.445 -17.145 -20.139 1.00 52.00 84 GLU A C 1
ATOM 647 O O . GLU A 1 84 ? -31.218 -16.709 -21.271 1.00 52.00 84 GLU A O 1
ATOM 652 N N . TYR A 1 85 ? -30.631 -16.901 -19.107 1.00 49.69 85 TYR A N 1
ATOM 653 C CA . TYR A 1 85 ? -29.476 -16.012 -19.146 1.00 49.69 85 TYR A CA 1
ATOM 654 C C . TYR A 1 85 ? -28.352 -16.535 -20.052 1.00 49.69 85 TYR A C 1
ATOM 656 O O . TYR A 1 85 ? -27.805 -15.788 -20.866 1.00 49.69 85 TYR A O 1
ATOM 664 N N . LEU A 1 86 ? -28.046 -17.836 -19.984 1.00 47.56 86 LEU A N 1
ATOM 665 C CA . LEU A 1 86 ? -26.992 -18.440 -20.806 1.00 47.56 86 LEU A CA 1
ATOM 666 C C . LEU A 1 86 ? -27.323 -18.346 -22.309 1.00 47.56 86 LEU A C 1
ATOM 668 O O . LEU A 1 86 ? -26.462 -18.022 -23.125 1.00 47.56 86 LEU A O 1
ATOM 672 N N . ALA A 1 87 ? -28.594 -18.536 -22.672 1.00 50.66 87 ALA A N 1
ATOM 673 C CA . ALA A 1 87 ? -29.057 -18.450 -24.057 1.00 50.66 87 ALA A CA 1
ATOM 674 C C . ALA A 1 87 ? -29.105 -17.006 -24.597 1.00 50.66 87 ALA A C 1
ATOM 676 O O . ALA A 1 87 ? -28.977 -16.782 -25.804 1.00 50.66 87 ALA A O 1
ATOM 677 N N . ALA A 1 88 ? -29.306 -16.005 -23.737 1.00 50.72 88 ALA A N 1
ATOM 678 C CA . ALA A 1 88 ? -29.236 -14.596 -24.125 1.00 50.72 88 ALA A CA 1
ATOM 679 C C . ALA A 1 88 ? -27.781 -14.122 -24.298 1.00 50.72 88 ALA A C 1
ATOM 681 O O . ALA A 1 88 ? -27.470 -13.454 -25.287 1.00 50.72 88 ALA A O 1
ATOM 682 N N . ALA A 1 89 ? -26.882 -14.535 -23.399 1.00 48.53 89 ALA A N 1
ATOM 683 C CA . ALA A 1 89 ? -25.460 -14.194 -23.453 1.00 48.53 89 ALA A CA 1
ATOM 684 C C . ALA A 1 89 ? -24.777 -14.731 -24.725 1.00 48.53 89 ALA A C 1
ATOM 686 O O . ALA A 1 89 ? -24.062 -13.992 -25.403 1.00 48.53 89 ALA A O 1
ATOM 687 N N . LEU A 1 90 ? -25.075 -15.976 -25.115 1.00 48.94 90 LEU A N 1
ATOM 688 C CA . LEU A 1 90 ? -24.537 -16.577 -26.343 1.00 48.94 90 LEU A CA 1
ATOM 689 C C . LEU A 1 90 ? -25.004 -15.844 -27.615 1.00 48.94 90 LEU A C 1
ATOM 691 O O . LEU A 1 90 ? -24.227 -15.648 -28.549 1.00 48.94 90 LEU A O 1
ATOM 695 N N . ARG A 1 91 ? -26.249 -15.348 -27.636 1.00 58.06 91 ARG A N 1
ATOM 696 C CA . ARG A 1 91 ? -26.775 -14.547 -28.757 1.00 58.06 91 ARG A CA 1
ATOM 697 C C . ARG A 1 91 ? -26.150 -13.154 -28.837 1.00 58.06 91 ARG A C 1
ATOM 699 O O . ARG A 1 91 ? -25.988 -12.623 -29.934 1.00 58.06 91 ARG A O 1
ATOM 706 N N . ALA A 1 92 ? -25.794 -12.557 -27.700 1.00 53.22 92 ALA A N 1
ATOM 707 C CA . ALA A 1 92 ? -25.100 -11.274 -27.669 1.00 53.22 92 ALA A CA 1
ATOM 708 C C . ALA A 1 92 ? -23.651 -11.407 -28.164 1.00 53.22 92 ALA A C 1
ATOM 710 O O . ALA A 1 92 ? -23.234 -10.605 -28.998 1.00 53.22 92 ALA A O 1
ATOM 711 N N . ALA A 1 93 ? -22.928 -12.446 -27.724 1.00 47.78 93 ALA A N 1
ATOM 712 C CA . ALA A 1 93 ? -21.553 -12.744 -28.140 1.00 47.78 93 ALA A CA 1
ATOM 713 C C . ALA A 1 93 ? -21.415 -12.853 -29.671 1.00 47.78 93 ALA A C 1
ATOM 715 O O . ALA A 1 93 ? -20.549 -12.208 -30.262 1.00 47.78 93 ALA A O 1
ATOM 716 N N . SER A 1 94 ? -22.345 -13.559 -30.322 1.00 55.75 94 SER A N 1
ATOM 717 C CA . SER A 1 94 ? -22.364 -13.728 -31.782 1.00 55.75 94 SER A CA 1
ATOM 718 C C . SER A 1 94 ? -22.556 -12.416 -32.562 1.00 55.75 94 SER A C 1
ATOM 720 O O . SER A 1 94 ? -21.993 -12.261 -33.640 1.00 55.75 94 SER A O 1
ATOM 722 N N . LYS A 1 95 ? -23.277 -11.426 -32.018 1.00 63.03 95 LYS A N 1
ATOM 723 C CA . LYS A 1 95 ? -23.455 -10.117 -32.683 1.00 63.03 95 LYS A CA 1
ATOM 724 C C . LYS A 1 95 ? -22.226 -9.209 -32.572 1.00 63.03 95 LYS A C 1
ATOM 726 O O . LYS A 1 95 ? -22.080 -8.257 -33.336 1.00 63.03 95 LYS A O 1
ATOM 731 N N . ILE A 1 96 ? -21.355 -9.460 -31.596 1.00 58.69 96 ILE A N 1
ATOM 732 C CA . ILE A 1 96 ? -20.159 -8.643 -31.349 1.00 58.69 96 ILE A CA 1
ATOM 733 C C . ILE A 1 96 ? -19.007 -9.075 -32.253 1.00 58.69 96 ILE A C 1
ATOM 735 O O . ILE A 1 96 ? -18.281 -8.204 -32.738 1.00 58.69 96 ILE A O 1
ATOM 739 N N . SER A 1 97 ? -18.861 -10.377 -32.520 1.00 59.41 97 SER A N 1
ATOM 740 C CA . SER A 1 97 ? -17.867 -10.875 -33.479 1.00 59.41 97 SER A CA 1
ATOM 741 C C . SER A 1 97 ? -18.131 -10.323 -34.883 1.00 59.41 97 SER A C 1
ATOM 743 O O . SER A 1 97 ? -17.214 -9.810 -35.521 1.00 59.41 97 SER A O 1
ATOM 745 N N . GLU A 1 98 ? -19.398 -10.276 -35.301 1.00 67.38 98 GLU A N 1
ATOM 746 C CA . GLU A 1 98 ? -19.802 -9.728 -36.601 1.00 67.38 98 GLU A CA 1
ATOM 747 C C . GLU A 1 98 ? -19.502 -8.219 -36.723 1.00 67.38 98 GLU A C 1
ATOM 749 O O . GLU A 1 98 ? -19.078 -7.729 -37.770 1.00 67.38 98 GLU A O 1
ATOM 754 N N . LYS A 1 99 ? -19.650 -7.462 -35.626 1.00 68.44 99 LYS A N 1
ATOM 755 C CA . LYS A 1 99 ? -19.340 -6.023 -35.600 1.00 68.44 99 LYS A CA 1
ATOM 756 C C . LYS A 1 99 ? -17.832 -5.738 -35.563 1.00 68.44 99 LYS A C 1
ATOM 758 O O . LYS A 1 99 ? -17.415 -4.702 -36.075 1.00 68.44 99 LYS A O 1
ATOM 763 N N . ARG A 1 100 ? -17.016 -6.632 -34.985 1.00 61.53 100 ARG A N 1
ATOM 764 C CA . ARG A 1 100 ? -15.542 -6.539 -35.016 1.00 61.53 100 ARG A CA 1
ATOM 765 C C . ARG A 1 100 ? -14.999 -6.754 -36.429 1.00 61.53 100 ARG A C 1
ATOM 767 O O . ARG A 1 100 ? -14.148 -5.975 -36.844 1.00 61.53 100 ARG A O 1
ATOM 774 N N . GLN A 1 101 ? -15.544 -7.718 -37.170 1.00 69.56 101 GLN A N 1
ATOM 775 C CA . GLN A 1 101 ? -15.118 -8.007 -38.544 1.00 69.56 101 GLN A CA 1
ATOM 776 C C . GLN A 1 101 ? -15.359 -6.820 -39.492 1.00 69.56 101 GLN A C 1
ATOM 778 O O . GLN A 1 101 ? -14.494 -6.468 -40.286 1.00 69.56 101 GLN A O 1
ATOM 783 N N . ARG A 1 102 ? -16.481 -6.108 -39.325 1.00 72.31 102 ARG A N 1
ATOM 784 C CA . ARG A 1 102 ? -16.772 -4.896 -40.113 1.00 72.31 102 ARG A CA 1
ATOM 785 C C . ARG A 1 102 ? -15.905 -3.691 -39.736 1.00 72.31 102 ARG A C 1
ATOM 787 O O . ARG A 1 102 ? -15.713 -2.802 -40.553 1.00 72.31 102 ARG A O 1
ATOM 794 N N . LEU A 1 103 ? -15.402 -3.620 -38.500 1.00 62.47 103 LEU A N 1
ATOM 795 C CA . LEU A 1 103 ? -14.576 -2.491 -38.053 1.00 62.47 103 LEU A CA 1
ATOM 796 C C . LEU A 1 103 ? -13.120 -2.617 -38.527 1.00 62.47 103 LEU A C 1
ATOM 798 O O . LEU A 1 103 ? -12.482 -1.600 -38.788 1.00 62.47 103 LEU A O 1
ATOM 802 N N . SER A 1 104 ? -12.601 -3.846 -38.655 1.00 60.12 104 SER A N 1
ATOM 803 C CA . SER A 1 104 ? -11.253 -4.088 -39.187 1.00 60.12 104 SER A CA 1
ATOM 804 C C . SER A 1 104 ? -11.136 -3.748 -40.672 1.00 60.12 104 SER A C 1
ATOM 806 O O . SER A 1 104 ? -10.096 -3.253 -41.090 1.00 60.12 104 SER A O 1
ATOM 808 N N . GLU A 1 105 ? -12.209 -3.927 -41.447 1.00 69.50 105 GLU A N 1
ATOM 809 C CA . GLU A 1 105 ? -12.252 -3.557 -42.872 1.00 69.50 105 GLU A CA 1
ATOM 810 C C . GLU A 1 105 ? -12.232 -2.033 -43.094 1.00 69.50 105 GLU A C 1
ATOM 812 O O . GLU A 1 105 ? -11.788 -1.563 -44.137 1.00 69.50 105 GLU A O 1
ATOM 817 N N . VAL A 1 106 ? -12.664 -1.241 -42.105 1.00 69.75 106 VAL A N 1
ATOM 818 C CA . VAL A 1 106 ? -12.736 0.230 -42.207 1.00 69.75 106 VAL A CA 1
ATOM 819 C C . VAL A 1 106 ? -11.432 0.918 -41.788 1.00 69.75 106 VAL A C 1
ATOM 821 O O . VAL A 1 106 ? -11.140 2.011 -42.262 1.00 69.75 106 VAL A O 1
ATOM 824 N N . LEU A 1 107 ? -10.637 0.306 -40.906 1.00 53.44 107 LEU A N 1
ATOM 825 C CA . LEU A 1 107 ? -9.445 0.936 -40.314 1.00 53.44 107 LEU A CA 1
ATOM 826 C C . LEU A 1 107 ? -8.139 0.679 -41.082 1.00 53.44 107 LEU A C 1
ATOM 828 O O . LEU A 1 107 ? -7.133 1.327 -40.804 1.00 53.44 107 LEU A O 1
ATOM 832 N N . GLN A 1 108 ? -8.144 -0.229 -42.058 1.00 52.38 108 GLN A N 1
ATOM 833 C CA . GLN A 1 108 ? -6.961 -0.580 -42.850 1.00 52.38 108 GLN A CA 1
ATOM 834 C C . GLN A 1 108 ? -6.372 0.554 -43.731 1.00 52.38 108 GLN A C 1
ATOM 836 O O . GLN A 1 108 ? -5.165 0.521 -43.957 1.00 52.38 108 GLN A O 1
ATOM 841 N N . PRO A 1 109 ? -7.126 1.577 -44.195 1.00 52.97 109 PRO A N 1
ATOM 842 C CA . PRO A 1 109 ? -6.562 2.641 -45.039 1.00 52.97 109 PRO A CA 1
ATOM 843 C C . PRO A 1 109 ? -5.859 3.804 -44.311 1.00 52.97 109 PRO A C 1
ATOM 845 O O . PRO A 1 109 ? -5.382 4.707 -44.988 1.00 52.97 109 PRO A O 1
ATOM 848 N N . LEU A 1 110 ? -5.830 3.852 -42.970 1.00 48.75 110 LEU A N 1
ATOM 849 C CA . LEU A 1 110 ? -5.440 5.064 -42.215 1.00 48.75 110 LEU A CA 1
ATOM 850 C C . LEU A 1 110 ? -4.046 5.023 -41.558 1.00 48.75 110 LEU A C 1
ATOM 852 O O . LEU A 1 110 ? -3.711 5.924 -40.794 1.00 48.75 110 LEU A O 1
ATOM 856 N N . LEU A 1 111 ? -3.229 4.005 -41.833 1.00 47.66 111 LEU A N 1
ATOM 857 C CA . LEU A 1 111 ? -1.864 3.901 -41.302 1.00 47.66 111 LEU A CA 1
ATOM 858 C C . LEU A 1 111 ? -0.847 4.185 -42.406 1.00 47.66 111 LEU A C 1
ATOM 860 O O . LEU A 1 111 ? -0.297 3.273 -43.018 1.00 47.66 111 LEU A O 1
ATOM 864 N N . GLY A 1 112 ? -0.617 5.465 -42.663 1.00 52.16 112 GLY A N 1
ATOM 865 C CA . GLY A 1 112 ? 0.481 5.932 -43.493 1.00 52.16 112 GLY A CA 1
ATOM 866 C C . GLY A 1 112 ? 0.771 7.380 -43.156 1.00 52.16 112 GLY A C 1
ATOM 867 O O . GLY A 1 112 ? -0.004 8.236 -43.558 1.00 52.16 112 GLY A O 1
ATOM 868 N N . GLU A 1 113 ? 1.823 7.599 -42.364 1.00 46.78 113 GLU A N 1
ATOM 869 C CA . GLU A 1 113 ? 2.759 8.736 -42.398 1.00 46.78 113 GLU A CA 1
ATOM 870 C C . GLU A 1 113 ? 3.638 8.690 -41.134 1.00 46.78 113 GLU A C 1
ATOM 872 O O . GLU A 1 113 ? 3.158 8.843 -40.011 1.00 46.78 113 GLU A O 1
ATOM 877 N N . GLU A 1 114 ? 4.931 8.431 -41.333 1.00 54.06 114 GLU A N 1
ATOM 878 C CA . GLU A 1 114 ? 5.979 8.560 -40.315 1.00 54.06 114 GLU A CA 1
ATOM 879 C C . GLU A 1 114 ? 6.540 9.991 -40.370 1.00 54.06 114 GLU A C 1
ATOM 881 O O . GLU A 1 114 ? 6.839 10.460 -41.473 1.00 54.06 114 GLU A O 1
ATOM 886 N N . PRO A 1 115 ? 6.700 10.701 -39.239 1.00 46.25 115 PRO A N 1
ATOM 887 C CA . PRO A 1 115 ? 7.404 11.976 -39.218 1.00 46.25 115 PRO A CA 1
ATOM 888 C C . PRO A 1 115 ? 8.890 11.841 -38.839 1.00 46.25 115 PRO A C 1
ATOM 890 O O . PRO A 1 115 ? 9.264 11.070 -37.956 1.00 46.25 115 PRO A O 1
ATOM 893 N N . ASP A 1 116 ? 9.682 12.668 -39.524 1.00 44.72 116 ASP A N 1
ATOM 894 C CA . ASP A 1 116 ? 11.140 12.831 -39.505 1.00 44.72 116 ASP A CA 1
ATOM 895 C C . ASP A 1 116 ? 11.791 13.058 -38.125 1.00 44.72 116 ASP A C 1
ATOM 897 O O . ASP A 1 116 ? 11.305 13.815 -37.279 1.00 44.72 116 ASP A O 1
ATOM 901 N N . GLU A 1 117 ? 12.979 12.461 -37.982 1.00 50.44 117 GLU A N 1
ATOM 902 C CA . GLU A 1 117 ? 13.944 12.603 -36.887 1.00 50.44 117 GLU A CA 1
ATOM 903 C C . GLU A 1 117 ? 14.579 14.004 -36.817 1.00 50.44 117 GLU A C 1
ATOM 905 O O . GLU A 1 117 ? 15.093 14.533 -37.804 1.00 50.44 117 GLU A O 1
ATOM 910 N N . SER A 1 118 ? 14.685 14.562 -35.605 1.00 45.88 118 SER A N 1
ATOM 911 C CA . SER A 1 118 ? 15.540 15.721 -35.328 1.00 45.88 118 SER A CA 1
ATOM 912 C C . SER A 1 118 ? 16.426 15.514 -34.091 1.00 45.88 118 SER A C 1
ATOM 914 O O . SER A 1 118 ? 15.938 15.516 -32.965 1.00 45.88 118 SER A O 1
ATOM 916 N N . ALA A 1 119 ? 17.730 15.388 -34.364 1.00 51.12 119 ALA A N 1
ATOM 917 C CA . ALA A 1 119 ? 18.929 15.707 -33.573 1.00 51.12 119 ALA A CA 1
ATOM 918 C C . ALA A 1 119 ? 18.907 15.525 -32.037 1.00 51.12 119 ALA A C 1
ATOM 920 O O . ALA A 1 119 ? 18.528 16.427 -31.287 1.00 51.12 119 ALA A O 1
ATOM 921 N N . THR A 1 120 ? 19.511 14.422 -31.583 1.00 42.94 120 THR A N 1
ATOM 922 C CA . THR A 1 120 ? 19.824 14.142 -30.173 1.00 42.94 120 THR A CA 1
ATOM 923 C C . THR A 1 120 ? 21.317 14.358 -29.892 1.00 42.94 120 THR A C 1
ATOM 925 O O . THR A 1 120 ? 22.189 13.918 -30.642 1.00 42.94 120 THR A O 1
ATOM 928 N N . VAL A 1 121 ? 21.609 15.067 -28.799 1.00 53.31 121 VAL A N 1
ATOM 929 C CA . VAL A 1 121 ? 22.946 15.251 -28.203 1.00 53.31 121 VAL A CA 1
ATOM 930 C C . VAL A 1 121 ? 23.522 13.874 -27.821 1.00 53.31 121 VAL A C 1
ATOM 932 O O . VAL A 1 121 ? 22.755 13.056 -27.317 1.00 53.31 121 VAL A O 1
ATOM 935 N N . PRO A 1 122 ? 24.830 13.584 -28.002 1.00 45.28 122 PRO A N 1
ATOM 936 C CA . PRO A 1 122 ? 25.383 12.280 -27.653 1.00 45.28 122 PRO A CA 1
ATOM 937 C C . PRO A 1 122 ? 25.442 12.133 -26.129 1.00 45.28 122 PRO A C 1
ATOM 939 O O . PRO A 1 122 ? 26.383 12.589 -25.477 1.00 45.28 122 PRO A O 1
ATOM 942 N N . SER A 1 123 ? 24.408 11.522 -25.557 1.00 54.16 123 SER A N 1
ATOM 943 C CA . SER A 1 123 ? 24.449 10.927 -24.230 1.00 54.16 123 SER A CA 1
ATOM 944 C C . SER A 1 123 ? 25.276 9.645 -24.288 1.00 54.16 123 SER A C 1
ATOM 946 O O . SER A 1 123 ? 25.211 8.866 -25.239 1.00 54.16 123 SER A O 1
ATOM 948 N N . GLU A 1 124 ? 26.095 9.455 -23.260 1.00 48.12 124 GLU A N 1
ATOM 949 C CA . GLU A 1 124 ? 26.859 8.237 -23.011 1.00 48.12 124 GLU A CA 1
ATOM 950 C C . GLU A 1 124 ? 25.933 7.007 -23.143 1.00 48.12 124 GLU A C 1
ATOM 952 O O . GLU A 1 124 ? 24.819 7.044 -22.609 1.00 48.12 124 GLU A O 1
ATOM 957 N N . PRO A 1 125 ? 26.325 5.949 -23.883 1.00 48.00 125 PRO A N 1
ATOM 958 C CA . PRO A 1 125 ? 25.433 4.841 -24.206 1.00 48.00 125 PRO A CA 1
ATOM 959 C C . PRO A 1 125 ? 24.977 4.141 -22.925 1.00 48.00 125 PRO A C 1
ATOM 961 O O . PRO A 1 125 ? 25.737 3.405 -22.292 1.00 48.00 125 PRO A O 1
ATOM 964 N N . GLN A 1 126 ? 23.721 4.371 -22.540 1.00 50.25 126 GLN A N 1
ATOM 965 C CA . GLN A 1 126 ? 23.105 3.633 -21.451 1.00 50.25 126 GLN A CA 1
ATOM 966 C C . GLN A 1 126 ? 22.891 2.201 -21.926 1.00 50.25 126 GLN A C 1
ATOM 968 O O . GLN A 1 126 ? 22.170 1.935 -22.885 1.00 50.25 126 GLN A O 1
ATOM 973 N N . VAL A 1 127 ? 23.584 1.267 -21.279 1.00 56.22 127 VAL A N 1
ATOM 974 C CA . VAL A 1 127 ? 23.411 -0.161 -21.537 1.00 56.22 127 VAL A CA 1
ATOM 975 C C . VAL A 1 127 ? 21.928 -0.500 -21.321 1.00 56.22 127 VAL A C 1
ATOM 977 O O . VAL A 1 127 ? 21.410 -0.197 -20.242 1.00 56.22 127 VAL A O 1
ATOM 980 N N . PRO A 1 128 ? 21.245 -1.127 -22.300 1.00 63.75 128 PRO A N 1
ATOM 981 C CA . PRO A 1 128 ? 19.835 -1.473 -22.185 1.00 63.75 128 PRO A CA 1
ATOM 982 C C . PRO A 1 128 ? 19.576 -2.238 -20.891 1.00 63.75 128 PRO A C 1
ATOM 984 O O . PRO A 1 128 ? 20.257 -3.224 -20.591 1.00 63.75 128 PRO A O 1
ATOM 987 N N . PHE A 1 129 ? 18.599 -1.790 -20.108 1.00 66.44 129 PHE A N 1
ATOM 988 C CA . PHE A 1 129 ? 18.272 -2.427 -18.840 1.00 66.44 129 PHE A CA 1
ATOM 989 C C . PHE A 1 129 ? 17.845 -3.889 -19.052 1.00 66.44 129 PHE A C 1
ATOM 991 O O . PHE A 1 129 ? 16.732 -4.183 -19.503 1.00 66.44 129 PHE A O 1
ATOM 998 N N . ASN A 1 130 ? 18.711 -4.834 -18.671 1.00 78.19 130 ASN A N 1
ATOM 999 C CA . ASN A 1 130 ? 18.367 -6.250 -18.698 1.00 78.19 130 ASN A CA 1
ATOM 1000 C C . ASN A 1 130 ? 17.585 -6.641 -17.440 1.00 78.19 130 ASN A C 1
ATOM 1002 O O . ASN A 1 130 ? 18.127 -7.144 -16.455 1.00 78.19 130 ASN A O 1
ATOM 1006 N N . HIS A 1 131 ? 16.268 -6.459 -17.498 1.00 75.19 131 HIS A N 1
ATOM 1007 C CA . HIS A 1 131 ? 15.359 -6.850 -16.424 1.00 75.19 131 HIS A CA 1
ATOM 1008 C C . HIS A 1 131 ? 15.460 -8.329 -16.023 1.00 75.19 131 HIS A C 1
ATOM 1010 O O . HIS A 1 131 ? 14.967 -8.686 -14.953 1.00 75.19 131 HIS A O 1
ATOM 1016 N N . LYS A 1 132 ? 16.031 -9.216 -16.852 1.00 79.94 132 LYS A N 1
ATOM 1017 C CA . LYS A 1 132 ? 16.154 -10.649 -16.542 1.00 79.94 132 LYS A CA 1
ATOM 1018 C C . LYS A 1 132 ? 17.175 -10.933 -15.439 1.00 79.94 132 LYS A C 1
ATOM 1020 O O . LYS A 1 132 ? 16.931 -11.860 -14.673 1.00 79.94 132 LYS A O 1
ATOM 1025 N N . ASP A 1 133 ? 18.181 -10.076 -15.277 1.00 82.38 133 ASP A N 1
ATOM 1026 C CA . ASP A 1 133 ? 19.352 -10.347 -14.429 1.00 82.38 133 ASP A CA 1
ATOM 1027 C C . ASP A 1 133 ? 19.336 -9.594 -13.088 1.00 82.38 133 ASP A C 1
ATOM 1029 O O . ASP A 1 133 ? 20.311 -9.613 -12.339 1.00 82.38 133 ASP A O 1
ATOM 1033 N N . VAL A 1 134 ? 18.234 -8.914 -12.754 1.00 89.31 134 VAL A N 1
ATOM 1034 C CA . VAL A 1 134 ? 18.124 -8.212 -11.469 1.00 89.31 134 VAL A CA 1
ATOM 1035 C C . VAL A 1 134 ? 18.020 -9.232 -10.335 1.00 89.31 134 VAL A C 1
ATOM 1037 O O . VAL A 1 134 ? 16.999 -9.908 -10.192 1.00 89.31 134 VAL A O 1
ATOM 1040 N N . ALA A 1 135 ? 19.074 -9.324 -9.523 1.00 91.25 135 ALA A N 1
ATOM 1041 C CA . ALA A 1 135 ? 19.096 -10.155 -8.327 1.00 91.25 135 ALA A CA 1
ATOM 1042 C C . ALA A 1 135 ? 18.049 -9.672 -7.311 1.00 91.25 135 ALA A C 1
ATOM 1044 O O . ALA A 1 135 ? 17.961 -8.480 -7.005 1.00 91.25 135 ALA A O 1
ATOM 1045 N N . LEU A 1 136 ? 17.256 -10.609 -6.789 1.00 93.94 136 LEU A N 1
ATOM 1046 C CA . LEU A 1 136 ? 16.272 -10.316 -5.752 1.00 93.94 136 LEU A CA 1
ATOM 1047 C C . LEU A 1 136 ? 16.972 -10.173 -4.390 1.00 93.94 136 LEU A C 1
ATOM 1049 O O . LEU A 1 136 ? 17.871 -10.962 -4.097 1.00 93.94 136 LEU A O 1
ATOM 1053 N N . PRO A 1 137 ? 16.567 -9.211 -3.540 1.00 95.06 137 PRO A N 1
ATOM 1054 C CA . PRO A 1 137 ? 17.171 -9.035 -2.216 1.00 95.06 137 PRO A CA 1
ATOM 1055 C C . PRO A 1 137 ? 16.954 -10.222 -1.267 1.00 95.06 137 PRO A C 1
ATOM 1057 O O . PRO A 1 137 ? 17.791 -10.481 -0.406 1.00 95.06 137 PRO A O 1
ATOM 1060 N N . SER A 1 138 ? 15.826 -10.923 -1.408 1.00 94.19 138 SER A N 1
ATOM 1061 C CA . SER A 1 138 ? 15.451 -12.073 -0.584 1.00 94.19 138 SER A CA 1
ATOM 1062 C C . SER A 1 138 ? 14.483 -13.000 -1.329 1.00 94.19 138 SER A C 1
ATOM 1064 O O . SER A 1 138 ? 13.832 -12.587 -2.292 1.00 94.19 138 SER A O 1
ATOM 1066 N N . ASP A 1 139 ? 14.327 -14.231 -0.836 1.00 93.31 139 ASP A N 1
ATOM 1067 C CA . ASP A 1 139 ? 13.431 -15.252 -1.413 1.00 93.31 139 ASP A CA 1
ATOM 1068 C C . ASP A 1 139 ? 11.935 -14.906 -1.284 1.00 93.31 139 ASP A C 1
ATOM 1070 O O . ASP A 1 139 ? 11.075 -15.584 -1.843 1.00 93.31 139 ASP A O 1
ATOM 1074 N N . SER A 1 140 ? 11.608 -13.848 -0.536 1.00 93.12 140 SER A N 1
ATOM 1075 C CA . SER A 1 140 ? 10.233 -13.383 -0.327 1.00 93.12 140 SER A CA 1
ATOM 1076 C C . SER A 1 140 ? 9.671 -12.560 -1.493 1.00 93.12 140 SER A C 1
ATOM 1078 O O . SER A 1 140 ? 8.469 -12.280 -1.534 1.00 93.12 140 SER A O 1
ATOM 1080 N N . TRP A 1 141 ? 10.522 -12.167 -2.444 1.00 96.19 141 TRP A N 1
ATOM 1081 C CA . TRP A 1 141 ? 10.133 -11.348 -3.585 1.00 96.19 141 TRP A CA 1
ATOM 1082 C C . TRP A 1 141 ? 9.577 -12.189 -4.736 1.00 96.19 141 TRP A C 1
ATOM 1084 O O . TRP A 1 141 ? 10.220 -13.101 -5.249 1.00 96.19 141 TRP A O 1
ATOM 1094 N N . GLY A 1 142 ? 8.392 -11.813 -5.209 1.00 94.19 142 GLY A N 1
ATOM 1095 C CA . GLY A 1 142 ? 7.842 -12.234 -6.493 1.00 94.19 142 GLY A CA 1
ATOM 1096 C C . GLY A 1 142 ? 8.196 -11.243 -7.601 1.00 94.19 142 GLY A C 1
ATOM 1097 O O . GLY A 1 142 ? 8.294 -10.041 -7.355 1.00 94.19 142 GLY A O 1
ATOM 1098 N N . LYS A 1 143 ? 8.352 -11.743 -8.830 1.00 94.19 143 LYS A N 1
ATOM 1099 C CA . LYS A 1 143 ? 8.593 -10.947 -10.042 1.00 94.19 143 LYS A CA 1
ATOM 1100 C C . LYS A 1 143 ? 7.501 -11.216 -11.069 1.00 94.19 143 LYS A C 1
ATOM 1102 O O . LYS A 1 143 ? 7.218 -12.366 -11.399 1.00 94.19 143 LYS A O 1
ATOM 1107 N N . HIS A 1 144 ? 6.948 -10.148 -11.627 1.00 92.38 144 HIS A N 1
ATOM 1108 C CA . HIS A 1 144 ? 5.922 -10.185 -12.658 1.00 92.38 144 HIS A CA 1
ATOM 1109 C C . HIS A 1 144 ? 6.323 -9.261 -13.806 1.00 92.38 144 HIS A C 1
ATOM 1111 O O . HIS A 1 144 ? 6.540 -8.068 -13.609 1.00 92.38 144 HIS A O 1
ATOM 1117 N N . VAL A 1 145 ? 6.437 -9.819 -15.009 1.00 91.31 145 VAL A N 1
ATOM 1118 C CA . VAL A 1 145 ? 6.772 -9.064 -16.221 1.00 91.31 145 VAL A CA 1
ATOM 1119 C C . VAL A 1 145 ? 5.491 -8.842 -17.014 1.00 91.31 145 VAL A C 1
ATOM 1121 O O . VAL A 1 145 ? 4.795 -9.801 -17.347 1.00 91.31 145 VAL A O 1
ATOM 1124 N N . PHE A 1 146 ? 5.188 -7.586 -17.320 1.00 86.12 146 PHE A N 1
ATOM 1125 C CA . PHE A 1 146 ? 4.082 -7.210 -18.189 1.00 86.12 146 PHE A CA 1
ATOM 1126 C C . PHE A 1 146 ? 4.655 -6.870 -19.558 1.00 86.12 146 PHE A C 1
ATOM 1128 O O . PHE A 1 146 ? 5.406 -5.905 -19.695 1.00 86.12 146 PHE A O 1
ATOM 1135 N N . GLY A 1 147 ? 4.321 -7.685 -20.558 1.00 80.25 147 GLY A N 1
ATOM 1136 C CA . GLY A 1 147 ? 4.692 -7.401 -21.941 1.00 80.25 147 GLY A CA 1
ATOM 1137 C C . GLY A 1 147 ? 4.064 -6.096 -22.441 1.00 80.25 147 GLY A C 1
ATOM 1138 O O . GLY A 1 147 ? 3.021 -5.671 -21.943 1.00 80.25 147 GLY A O 1
ATOM 1139 N N . GLY A 1 148 ? 4.701 -5.482 -23.436 1.00 80.31 148 GLY A N 1
ATOM 1140 C CA . GLY A 1 148 ? 4.268 -4.225 -24.047 1.00 80.31 148 GLY A CA 1
ATOM 1141 C C . GLY A 1 148 ? 5.387 -3.187 -24.108 1.00 80.31 148 GLY A C 1
ATOM 1142 O O . GLY A 1 148 ? 6.497 -3.435 -23.640 1.00 80.31 148 GLY A O 1
ATOM 1143 N N . VAL A 1 149 ? 5.070 -2.033 -24.697 1.00 81.75 149 VAL A N 1
ATOM 1144 C CA . VAL A 1 149 ? 5.935 -0.847 -24.757 1.00 81.75 149 VAL A CA 1
ATOM 1145 C C . VAL A 1 149 ? 5.154 0.321 -24.129 1.00 81.75 149 VAL A C 1
ATOM 1147 O O . VAL A 1 149 ? 4.080 0.653 -24.637 1.00 81.75 149 VAL A O 1
ATOM 1150 N N . PRO A 1 150 ? 5.614 0.908 -23.007 1.00 85.88 150 PRO A N 1
ATOM 1151 C CA . PRO A 1 150 ? 6.839 0.564 -22.285 1.00 85.88 150 PRO A CA 1
ATOM 1152 C C . PRO A 1 150 ? 6.732 -0.777 -21.544 1.00 85.88 150 PRO A C 1
ATOM 1154 O O . PRO A 1 150 ? 5.660 -1.153 -21.056 1.00 85.88 150 PRO A O 1
ATOM 1157 N N . LEU A 1 151 ? 7.863 -1.477 -21.428 1.00 89.81 151 LEU A N 1
ATOM 1158 C CA . LEU A 1 151 ? 7.955 -2.718 -20.663 1.00 89.81 151 LEU A CA 1
ATOM 1159 C C . LEU A 1 151 ? 7.777 -2.391 -19.179 1.00 89.81 151 LEU A C 1
ATOM 1161 O O . LEU A 1 151 ? 8.448 -1.507 -18.646 1.00 89.81 151 LEU A O 1
ATOM 1165 N N . LYS A 1 152 ? 6.906 -3.123 -18.482 1.00 93.75 152 LYS A N 1
ATOM 1166 C CA . LYS A 1 152 ? 6.718 -2.952 -17.036 1.00 93.75 152 LYS A CA 1
ATOM 1167 C C . LYS A 1 152 ? 7.117 -4.210 -16.289 1.00 93.75 152 LYS A C 1
ATOM 1169 O O . LYS A 1 152 ? 6.770 -5.321 -16.685 1.00 93.75 152 LYS A O 1
ATOM 1174 N N . VAL A 1 153 ? 7.813 -4.038 -15.173 1.00 94.81 153 VAL A N 1
ATOM 1175 C CA . VAL A 1 153 ? 8.222 -5.143 -14.304 1.00 94.81 153 VAL A CA 1
ATOM 1176 C C . VAL A 1 153 ? 7.835 -4.807 -12.874 1.00 94.81 153 VAL A C 1
ATOM 1178 O O . VAL A 1 153 ? 8.348 -3.852 -12.298 1.00 94.81 153 VAL A O 1
ATOM 1181 N N . ALA A 1 154 ? 6.924 -5.590 -12.302 1.00 96.19 154 ALA A N 1
ATOM 1182 C CA . ALA A 1 154 ? 6.573 -5.495 -10.894 1.00 96.19 154 ALA A CA 1
ATOM 1183 C C . ALA A 1 154 ? 7.373 -6.501 -10.073 1.00 96.19 154 ALA A C 1
ATOM 1185 O O . ALA A 1 154 ? 7.447 -7.685 -10.406 1.00 96.19 154 ALA A O 1
ATOM 1186 N N . TYR A 1 155 ? 7.897 -6.025 -8.957 1.00 96.75 155 TYR A N 1
ATOM 1187 C CA . TYR A 1 155 ? 8.471 -6.833 -7.897 1.00 96.75 155 TYR A CA 1
ATOM 1188 C C . TYR A 1 155 ? 7.624 -6.638 -6.650 1.00 96.75 155 TYR A C 1
ATOM 1190 O O . TYR A 1 155 ? 7.321 -5.501 -6.293 1.00 96.75 155 TYR A O 1
ATOM 1198 N N . SER A 1 156 ? 7.222 -7.713 -5.981 1.00 96.62 156 SER A N 1
ATOM 1199 C CA . SER A 1 156 ? 6.338 -7.607 -4.820 1.00 96.62 156 SER A CA 1
ATOM 1200 C C . SER A 1 156 ? 6.693 -8.579 -3.712 1.00 96.62 156 SER A C 1
ATOM 1202 O O . SER A 1 156 ? 6.953 -9.747 -3.983 1.00 96.62 156 SER A O 1
ATOM 1204 N N . VAL A 1 157 ? 6.595 -8.117 -2.469 1.00 96.12 157 VAL A N 1
ATOM 1205 C CA . VAL A 1 157 ? 6.558 -8.970 -1.278 1.00 96.12 157 VAL A CA 1
ATOM 1206 C C . VAL A 1 157 ? 5.109 -9.054 -0.825 1.00 96.12 157 VAL A C 1
ATOM 1208 O O . VAL A 1 157 ? 4.473 -8.026 -0.572 1.00 96.12 157 VAL A O 1
ATOM 1211 N N . CYS A 1 158 ? 4.581 -10.270 -0.741 1.00 93.00 158 CYS A N 1
ATOM 1212 C CA . CYS A 1 158 ? 3.203 -10.518 -0.333 1.00 93.00 158 CYS A CA 1
ATOM 1213 C C . CYS A 1 158 ? 3.156 -11.084 1.084 1.00 93.00 158 CYS A C 1
ATOM 1215 O O . CYS A 1 158 ? 3.979 -11.923 1.444 1.00 93.00 158 CYS A O 1
ATOM 1217 N N . SER A 1 159 ? 2.150 -10.683 1.856 1.00 88.31 159 SER A N 1
ATOM 1218 C CA . SER A 1 159 ? 1.802 -11.334 3.118 1.00 88.31 159 SER A CA 1
ATOM 1219 C C . SER A 1 159 ? 0.373 -11.886 3.083 1.00 88.31 159 SER A C 1
ATOM 1221 O O . SER A 1 159 ? -0.474 -11.372 2.339 1.00 88.31 159 SER A O 1
ATOM 1223 N N . PRO A 1 160 ? 0.094 -12.961 3.844 1.00 85.69 160 PRO A N 1
ATOM 1224 C CA . PRO A 1 160 ? -1.259 -13.480 3.993 1.00 85.69 160 PRO A CA 1
ATOM 1225 C C . PRO A 1 160 ? -2.191 -12.405 4.552 1.00 85.69 160 PRO A C 1
ATOM 1227 O O . PRO A 1 160 ? -1.842 -11.708 5.508 1.00 85.69 160 PRO A O 1
ATOM 1230 N N . GLY A 1 161 ? -3.363 -12.277 3.938 1.00 81.62 161 GLY A N 1
ATOM 1231 C CA . GLY A 1 161 ? -4.472 -11.472 4.425 1.00 81.62 161 GLY A CA 1
ATOM 1232 C C . GLY A 1 161 ? -5.135 -12.083 5.670 1.00 81.62 161 GLY A C 1
ATOM 1233 O O . GLY A 1 161 ? -4.775 -13.186 6.088 1.00 81.62 161 GLY A O 1
ATOM 1234 N N . PRO A 1 162 ? -6.144 -11.404 6.244 1.00 74.50 162 PRO A N 1
ATOM 1235 C CA . PRO A 1 162 ? -6.873 -11.912 7.403 1.00 74.50 162 PRO A CA 1
ATOM 1236 C C . PRO A 1 162 ? -7.783 -13.076 6.988 1.00 74.50 162 PRO A C 1
ATOM 1238 O O . PRO A 1 162 ? -8.009 -14.013 7.750 1.00 74.50 162 PRO A O 1
ATOM 1241 N N . ASP A 1 163 ? -8.237 -13.048 5.737 1.00 76.75 163 ASP A N 1
ATOM 1242 C CA . ASP A 1 163 ? -8.907 -14.151 5.080 1.00 76.75 163 ASP A CA 1
ATOM 1243 C C . ASP A 1 163 ? -7.832 -15.032 4.436 1.00 76.75 163 ASP A C 1
ATOM 1245 O O . ASP A 1 163 ? -7.157 -14.605 3.499 1.00 76.75 163 ASP A O 1
ATOM 1249 N N . MET A 1 164 ? -7.686 -16.269 4.922 1.00 65.06 164 MET A N 1
ATOM 1250 C CA . MET A 1 164 ? -6.651 -17.257 4.546 1.00 65.06 164 MET A CA 1
ATOM 1251 C C . MET A 1 164 ? -6.508 -17.546 3.032 1.00 65.06 164 MET A C 1
ATOM 1253 O O . MET A 1 164 ? -5.620 -18.295 2.632 1.00 65.06 164 MET A O 1
ATOM 1257 N N . GLY A 1 165 ? -7.372 -16.986 2.182 1.00 74.38 165 GLY A N 1
ATOM 1258 C CA . GLY A 1 165 ? -7.317 -17.093 0.722 1.00 74.38 165 GLY A CA 1
ATOM 1259 C C . GLY A 1 165 ? -6.796 -15.852 -0.012 1.00 74.38 165 GLY A C 1
ATOM 1260 O O . GLY A 1 165 ? -6.631 -15.912 -1.229 1.00 74.38 165 GLY A O 1
ATOM 1261 N N . LEU A 1 166 ? -6.549 -14.731 0.674 1.00 80.06 166 LEU A N 1
ATOM 1262 C CA . LEU A 1 166 ? -6.102 -13.484 0.048 1.00 80.06 166 LEU A CA 1
ATOM 1263 C C . LEU A 1 166 ? -4.626 -13.221 0.345 1.00 80.06 166 LEU A C 1
ATOM 1265 O O . LEU A 1 166 ? -4.193 -13.263 1.491 1.00 80.06 166 LEU A O 1
ATOM 1269 N N . LEU A 1 167 ? -3.855 -12.907 -0.695 1.00 84.38 167 LEU A N 1
ATOM 1270 C CA . LEU A 1 167 ? -2.495 -12.386 -0.569 1.00 84.38 167 LEU A CA 1
ATOM 1271 C C . LEU A 1 167 ? -2.529 -10.876 -0.784 1.00 84.38 167 LEU A C 1
ATOM 1273 O O . LEU A 1 167 ? -3.063 -10.395 -1.784 1.00 84.38 167 LEU A O 1
ATOM 1277 N N . CYS A 1 168 ? -1.949 -10.126 0.147 1.00 87.31 168 CYS A N 1
ATOM 1278 C CA . CYS A 1 168 ? -1.834 -8.680 0.044 1.00 87.31 168 CYS A CA 1
ATOM 1279 C C . CYS A 1 168 ? -0.391 -8.301 -0.285 1.00 87.31 168 CYS A C 1
ATOM 1281 O O . CYS A 1 168 ? 0.536 -8.754 0.382 1.00 87.31 168 CYS A O 1
ATOM 1283 N N . ALA A 1 169 ? -0.199 -7.432 -1.281 1.00 91.44 169 ALA A N 1
ATOM 1284 C CA . ALA A 1 169 ? 1.109 -6.848 -1.553 1.00 91.44 169 ALA A CA 1
ATOM 1285 C C . ALA A 1 169 ? 1.491 -5.907 -0.399 1.00 91.44 169 ALA A C 1
ATOM 1287 O O . ALA A 1 169 ? 0.907 -4.835 -0.218 1.00 91.44 169 ALA A O 1
ATOM 1288 N N . GLU A 1 170 ? 2.455 -6.332 0.408 1.00 94.31 170 GLU A N 1
ATOM 1289 C CA . GLU A 1 170 ? 3.006 -5.545 1.504 1.00 94.31 170 GLU A CA 1
ATOM 1290 C C . GLU A 1 170 ? 4.008 -4.518 0.986 1.00 94.31 170 GLU A C 1
ATOM 1292 O O . GLU A 1 170 ? 3.983 -3.363 1.413 1.00 94.31 170 GLU A O 1
ATOM 1297 N N . LYS A 1 171 ? 4.831 -4.924 0.017 1.00 97.12 171 LYS A N 1
ATOM 1298 C CA . LYS A 1 171 ? 5.741 -4.057 -0.733 1.00 97.12 171 LYS A CA 1
ATOM 1299 C C . LYS A 1 171 ? 5.557 -4.330 -2.217 1.00 97.12 171 LYS A C 1
ATOM 1301 O O . LYS A 1 171 ? 5.418 -5.485 -2.613 1.00 97.12 171 LYS A O 1
ATOM 1306 N N . LEU A 1 172 ? 5.561 -3.284 -3.027 1.00 97.06 172 LEU A N 1
ATOM 1307 C CA . LEU A 1 172 ? 5.479 -3.361 -4.479 1.00 97.06 172 LEU A CA 1
ATOM 1308 C C . LEU A 1 172 ? 6.413 -2.309 -5.070 1.00 97.06 172 LEU A C 1
ATOM 1310 O O . LEU A 1 172 ? 6.347 -1.143 -4.696 1.00 97.06 172 LEU A O 1
ATOM 1314 N N . VAL A 1 173 ? 7.260 -2.721 -6.002 1.00 97.56 173 VAL A N 1
ATOM 1315 C CA . VAL A 1 173 ? 8.098 -1.834 -6.806 1.00 97.56 173 VAL A CA 1
ATOM 1316 C C . VAL A 1 173 ? 7.753 -2.077 -8.262 1.00 97.56 173 VAL A C 1
ATOM 1318 O O . VAL A 1 173 ? 7.877 -3.199 -8.753 1.00 97.56 173 VAL A O 1
ATOM 1321 N N . LEU A 1 174 ? 7.294 -1.036 -8.944 1.00 96.75 174 LEU A N 1
ATOM 1322 C CA . LEU A 1 174 ? 6.971 -1.072 -10.360 1.00 96.75 174 LEU A CA 1
ATOM 1323 C C . LEU A 1 174 ? 8.058 -0.338 -11.133 1.00 96.75 174 LEU A C 1
ATOM 1325 O O . LEU A 1 174 ? 8.167 0.878 -11.022 1.00 96.75 174 LEU A O 1
ATOM 1329 N N . PHE A 1 175 ? 8.824 -1.065 -11.939 1.00 95.88 175 PHE A N 1
ATOM 1330 C CA . PHE A 1 175 ? 9.728 -0.466 -12.911 1.00 95.88 175 PHE A CA 1
ATOM 1331 C C . PHE A 1 175 ? 9.013 -0.307 -14.246 1.00 95.88 175 PHE A C 1
ATOM 1333 O O . PHE A 1 175 ? 8.413 -1.259 -14.749 1.00 95.88 175 PHE A O 1
ATOM 1340 N N . THR A 1 176 ? 9.101 0.887 -14.820 1.00 94.56 176 THR A N 1
ATOM 1341 C CA . THR A 1 176 ? 8.715 1.167 -16.202 1.00 94.56 176 THR A CA 1
ATOM 1342 C C . THR A 1 176 ? 9.988 1.412 -16.991 1.00 94.56 176 THR A C 1
ATOM 1344 O O . THR A 1 176 ? 10.758 2.311 -16.666 1.00 94.56 176 THR A O 1
ATOM 1347 N N . VAL A 1 177 ? 10.217 0.575 -17.994 1.00 91.56 177 VAL A N 1
ATOM 1348 C CA . VAL A 1 177 ? 11.431 0.552 -18.803 1.00 91.56 177 VAL A CA 1
ATOM 1349 C C . VAL A 1 177 ? 11.093 1.128 -20.172 1.00 91.56 177 VAL A C 1
ATOM 1351 O O . VAL A 1 177 ? 10.221 0.603 -20.872 1.00 91.56 177 VAL A O 1
ATOM 1354 N N . THR A 1 178 ? 11.772 2.211 -20.527 1.00 89.75 178 THR A N 1
ATOM 1355 C CA . THR A 1 178 ? 11.816 2.765 -21.882 1.00 89.75 178 THR A CA 1
ATOM 1356 C C . THR A 1 178 ? 13.198 2.508 -22.477 1.00 89.75 178 THR A C 1
ATOM 1358 O O . THR A 1 178 ? 14.082 2.007 -21.782 1.00 89.75 178 THR A O 1
ATOM 1361 N N . ASP A 1 179 ? 13.388 2.844 -23.751 1.00 85.44 179 ASP A N 1
ATOM 1362 C CA . ASP A 1 179 ? 14.682 2.656 -24.418 1.00 85.44 179 ASP A CA 1
ATOM 1363 C C . ASP A 1 179 ? 15.794 3.480 -23.742 1.00 85.44 179 ASP A C 1
ATOM 1365 O O . ASP A 1 179 ? 16.913 2.997 -23.585 1.00 85.44 179 ASP A O 1
ATOM 1369 N N . ASP A 1 180 ? 15.444 4.666 -23.232 1.00 86.12 180 ASP A N 1
ATOM 1370 C CA . ASP A 1 180 ? 16.405 5.624 -22.668 1.00 86.12 180 ASP A CA 1
ATOM 1371 C C . ASP A 1 180 ? 16.412 5.708 -21.135 1.00 86.12 180 ASP A C 1
ATOM 1373 O O . ASP A 1 180 ? 17.209 6.448 -20.560 1.00 86.12 180 ASP A O 1
ATOM 1377 N N . SER A 1 181 ? 15.472 5.053 -20.442 1.00 88.12 181 SER A N 1
ATOM 1378 C CA . SER A 1 181 ? 15.314 5.270 -19.001 1.00 88.12 181 SER A CA 1
ATOM 1379 C C . SER A 1 181 ? 14.609 4.135 -18.266 1.00 88.12 181 SER A C 1
ATOM 1381 O O . SER A 1 181 ? 13.805 3.384 -18.822 1.00 88.12 181 SER A O 1
ATOM 1383 N N . VAL A 1 182 ? 14.868 4.054 -16.961 1.00 91.00 182 VAL A N 1
ATOM 1384 C CA . VAL A 1 182 ? 14.110 3.207 -16.041 1.00 91.00 182 VAL A CA 1
ATOM 1385 C C . VAL A 1 182 ? 13.517 4.095 -14.960 1.00 91.00 182 VAL A C 1
ATOM 1387 O O . VAL A 1 182 ? 14.241 4.650 -14.139 1.00 91.00 182 VAL A O 1
ATOM 1390 N N . ALA A 1 183 ? 12.194 4.209 -14.953 1.00 93.50 183 ALA A N 1
ATOM 1391 C CA . ALA A 1 183 ? 11.456 4.870 -13.887 1.00 93.50 183 ALA A CA 1
ATOM 1392 C C . ALA A 1 183 ? 10.946 3.834 -12.882 1.00 93.50 183 ALA A C 1
ATOM 1394 O O . ALA A 1 183 ? 10.606 2.710 -13.265 1.00 93.50 183 ALA A O 1
ATOM 1395 N N . HIS A 1 184 ? 10.833 4.211 -11.608 1.00 95.38 184 HIS A N 1
ATOM 1396 C CA . HIS A 1 184 ? 10.279 3.345 -10.569 1.00 95.38 184 HIS A CA 1
ATOM 1397 C C . HIS A 1 184 ? 9.182 4.018 -9.754 1.00 95.38 184 HIS A C 1
ATOM 1399 O O . HIS A 1 184 ? 9.217 5.211 -9.468 1.00 95.38 184 HIS A O 1
ATOM 1405 N N . GLU A 1 185 ? 8.217 3.211 -9.326 1.00 96.88 185 GLU A N 1
ATOM 1406 C CA . GLU A 1 185 ? 7.224 3.584 -8.326 1.00 96.88 185 GLU A CA 1
ATOM 1407 C C . GLU A 1 185 ? 7.256 2.571 -7.185 1.00 96.88 185 GLU A C 1
ATOM 1409 O O . GLU A 1 185 ? 7.187 1.362 -7.414 1.00 96.88 185 GLU A O 1
ATOM 1414 N N . VAL A 1 186 ? 7.353 3.060 -5.950 1.00 97.25 186 VAL A N 1
ATOM 1415 C CA . VAL A 1 186 ? 7.380 2.222 -4.750 1.00 97.25 186 VAL A CA 1
ATOM 1416 C C . VAL A 1 186 ? 6.068 2.376 -4.001 1.00 97.25 186 VAL A C 1
ATOM 1418 O O . VAL A 1 186 ? 5.618 3.488 -3.732 1.00 97.25 186 VAL A O 1
ATOM 1421 N N . PHE A 1 187 ? 5.476 1.254 -3.612 1.00 96.44 187 PHE A N 1
ATOM 1422 C CA . PHE A 1 187 ? 4.290 1.202 -2.776 1.00 96.44 187 PHE A CA 1
ATOM 1423 C C . PHE A 1 187 ? 4.544 0.303 -1.572 1.00 96.44 187 PHE A C 1
ATOM 1425 O O . PHE A 1 187 ? 4.978 -0.841 -1.712 1.00 96.44 187 PHE A O 1
ATOM 1432 N N . VAL A 1 188 ? 4.209 0.792 -0.381 1.00 95.56 188 VAL A N 1
ATOM 1433 C CA . VAL A 1 188 ? 4.213 -0.007 0.850 1.00 95.56 188 VAL A CA 1
ATOM 1434 C C . VAL A 1 188 ? 2.805 -0.002 1.424 1.00 95.56 188 VAL A C 1
ATOM 1436 O O . VAL A 1 188 ? 2.262 1.048 1.766 1.00 95.56 188 VAL A O 1
ATOM 1439 N N . ARG A 1 189 ? 2.180 -1.184 1.481 1.00 91.81 189 ARG A N 1
ATOM 1440 C CA . ARG A 1 189 ? 0.765 -1.378 1.851 1.00 91.81 189 ARG A CA 1
ATOM 1441 C C . ARG A 1 189 ? -0.193 -0.463 1.078 1.00 91.81 189 ARG A C 1
ATOM 1443 O O . ARG A 1 189 ? -1.128 0.105 1.639 1.00 91.81 189 ARG A O 1
ATOM 1450 N N . GLY A 1 190 ? 0.067 -0.297 -0.218 1.00 90.00 190 GLY A N 1
ATOM 1451 C CA . GLY A 1 190 ? -0.726 0.545 -1.119 1.00 90.00 190 GLY A CA 1
ATOM 1452 C C . GLY A 1 190 ? -0.473 2.053 -1.001 1.00 90.00 190 GLY A C 1
ATOM 1453 O O . GLY A 1 190 ? -1.071 2.817 -1.753 1.00 90.00 190 GLY A O 1
ATOM 1454 N N . VAL A 1 191 ? 0.410 2.503 -0.101 1.00 92.62 191 VAL A N 1
ATOM 1455 C CA . VAL A 1 191 ? 0.827 3.910 -0.020 1.00 92.62 191 VAL A CA 1
ATOM 1456 C C . VAL A 1 191 ? 2.024 4.122 -0.936 1.00 92.62 191 VAL A C 1
ATOM 1458 O O . VAL A 1 191 ? 3.045 3.457 -0.761 1.00 92.62 191 VAL A O 1
ATOM 1461 N N . LYS A 1 192 ? 1.896 5.040 -1.901 1.00 95.44 192 LYS A N 1
ATOM 1462 C CA . LYS A 1 192 ? 3.006 5.451 -2.769 1.00 95.44 192 LYS A CA 1
ATOM 1463 C C . LYS A 1 192 ? 4.064 6.180 -1.939 1.00 95.44 192 LYS A C 1
ATOM 1465 O O . LYS A 1 192 ? 3.726 7.067 -1.157 1.00 95.44 192 LYS A O 1
ATOM 1470 N N . LEU A 1 193 ? 5.318 5.782 -2.111 1.00 95.44 193 LEU A N 1
ATOM 1471 C CA . LEU A 1 193 ? 6.484 6.389 -1.487 1.00 95.44 193 LEU A CA 1
ATOM 1472 C C . LEU A 1 193 ? 7.341 7.069 -2.546 1.00 95.44 193 LEU A C 1
ATOM 1474 O O . LEU A 1 193 ? 7.665 6.465 -3.569 1.00 95.44 193 LEU A O 1
ATOM 1478 N N . ASP A 1 194 ? 7.749 8.296 -2.247 1.00 93.94 194 ASP A N 1
ATOM 1479 C CA . ASP A 1 194 ? 8.745 9.013 -3.028 1.00 93.94 194 ASP A CA 1
ATOM 1480 C C . ASP A 1 194 ? 10.126 8.571 -2.533 1.00 93.94 194 ASP A C 1
ATOM 1482 O O . ASP A 1 194 ? 10.596 9.001 -1.477 1.00 93.94 194 ASP A O 1
ATOM 1486 N N . LEU A 1 195 ? 10.724 7.623 -3.254 1.00 93.69 195 LEU A N 1
ATOM 1487 C CA . LEU A 1 195 ? 12.046 7.084 -2.958 1.00 93.69 195 LEU A CA 1
ATOM 1488 C C . LEU A 1 195 ? 13.035 7.572 -4.015 1.00 93.69 195 LEU A C 1
ATOM 1490 O O . LEU A 1 195 ? 13.054 7.057 -5.135 1.00 93.69 195 LEU A O 1
ATOM 1494 N N . ASP A 1 196 ? 13.848 8.551 -3.634 1.00 90.06 196 ASP A N 1
ATOM 1495 C CA . ASP A 1 196 ? 14.947 9.074 -4.445 1.00 90.06 196 ASP A CA 1
ATOM 1496 C C . ASP A 1 196 ? 16.228 8.295 -4.125 1.00 90.06 196 ASP A C 1
ATOM 1498 O O . ASP A 1 196 ? 17.097 8.747 -3.381 1.00 90.06 196 ASP A O 1
ATOM 1502 N N . GLU A 1 197 ? 16.280 7.044 -4.586 1.00 88.00 197 GLU A N 1
ATOM 1503 C CA . GLU A 1 197 ? 17.464 6.198 -4.436 1.00 88.00 197 GLU A CA 1
ATOM 1504 C C . GLU A 1 197 ? 18.354 6.340 -5.674 1.00 88.00 197 GLU A C 1
ATOM 1506 O O . GLU A 1 197 ? 17.955 5.898 -6.758 1.00 88.00 197 GLU A O 1
ATOM 1511 N N . PRO A 1 198 ? 19.560 6.929 -5.541 1.00 79.12 198 PRO A N 1
ATOM 1512 C CA . PRO A 1 198 ? 20.501 7.025 -6.642 1.00 79.12 198 PRO A CA 1
ATOM 1513 C C . PRO A 1 198 ? 21.064 5.630 -6.926 1.00 79.12 198 PRO A C 1
ATOM 1515 O O . PRO A 1 198 ? 21.983 5.144 -6.267 1.00 79.12 198 PRO A O 1
ATOM 1518 N N . GLY A 1 199 ? 20.494 4.944 -7.910 1.00 84.31 199 GLY A N 1
ATOM 1519 C CA . GLY A 1 199 ? 20.970 3.629 -8.303 1.00 84.31 199 GLY A CA 1
ATOM 1520 C C . GLY A 1 199 ? 20.067 2.924 -9.298 1.00 84.31 199 GLY A C 1
ATOM 1521 O O . GLY A 1 199 ? 18.975 3.374 -9.628 1.00 84.31 199 GLY A O 1
ATOM 1522 N N . GLY A 1 200 ? 20.547 1.781 -9.781 1.00 90.25 200 GLY A N 1
ATOM 1523 C CA . GLY A 1 200 ? 19.750 0.909 -10.631 1.00 90.25 200 GLY A CA 1
ATOM 1524 C C . GLY A 1 200 ? 18.670 0.146 -9.846 1.00 90.25 200 GLY A C 1
ATOM 1525 O O . GLY A 1 200 ? 18.621 0.190 -8.612 1.00 90.25 200 GLY A O 1
ATOM 1526 N N . PRO A 1 201 ? 17.847 -0.653 -10.543 1.00 92.81 201 PRO A N 1
ATOM 1527 C CA . PRO A 1 201 ? 16.740 -1.401 -9.940 1.00 92.81 201 PRO A CA 1
ATOM 1528 C C . PRO A 1 201 ? 17.113 -2.295 -8.752 1.00 92.81 201 PRO A C 1
ATOM 1530 O O . PRO A 1 201 ? 16.336 -2.409 -7.808 1.00 92.81 201 PRO A O 1
ATOM 1533 N N . ALA A 1 202 ? 18.314 -2.881 -8.744 1.00 94.19 202 ALA A N 1
ATOM 1534 C CA . ALA A 1 202 ? 18.793 -3.683 -7.617 1.00 94.19 202 ALA A CA 1
ATOM 1535 C C . ALA A 1 202 ? 18.946 -2.860 -6.321 1.00 94.19 202 ALA A C 1
ATOM 1537 O O . ALA A 1 202 ? 18.588 -3.341 -5.245 1.00 94.19 202 ALA A O 1
ATOM 1538 N N . SER A 1 203 ? 19.429 -1.615 -6.416 1.00 94.88 203 SER A N 1
ATOM 1539 C CA . SER A 1 203 ? 19.564 -0.712 -5.265 1.00 94.88 203 SER A CA 1
ATOM 1540 C C . SER A 1 203 ? 18.198 -0.332 -4.705 1.00 94.88 203 SER A C 1
ATOM 1542 O O . SER A 1 203 ? 17.984 -0.444 -3.500 1.00 94.88 203 SER A O 1
ATOM 1544 N N . VAL A 1 204 ? 17.246 0.009 -5.582 1.00 96.12 204 VAL A N 1
ATOM 1545 C CA . VAL A 1 204 ? 15.860 0.322 -5.196 1.00 96.12 204 VAL A CA 1
ATOM 1546 C C . VAL A 1 204 ? 15.212 -0.871 -4.491 1.00 96.12 204 VAL A C 1
ATOM 1548 O O . VAL A 1 204 ? 14.643 -0.715 -3.412 1.00 96.12 204 VAL A O 1
ATOM 1551 N N . LEU A 1 205 ? 15.336 -2.083 -5.044 1.00 96.75 205 LEU A N 1
ATOM 1552 C CA . LEU A 1 205 ? 14.792 -3.287 -4.410 1.00 96.75 205 LEU A CA 1
ATOM 1553 C C . LEU A 1 205 ? 15.419 -3.537 -3.036 1.00 96.75 205 LEU A C 1
ATOM 1555 O O . LEU A 1 205 ? 14.692 -3.815 -2.084 1.00 96.75 205 LEU A O 1
ATOM 1559 N N . LYS A 1 206 ? 16.742 -3.395 -2.904 1.00 96.81 206 LYS A N 1
ATOM 1560 C CA . LYS A 1 206 ? 17.447 -3.562 -1.625 1.00 96.81 206 LYS A CA 1
ATOM 1561 C C . LYS A 1 206 ? 17.022 -2.517 -0.589 1.00 96.81 206 LYS A C 1
ATOM 1563 O O . LYS A 1 206 ? 16.819 -2.862 0.574 1.00 96.81 206 LYS A O 1
ATOM 1568 N N . ALA A 1 207 ? 16.849 -1.263 -1.003 1.00 96.62 207 ALA A N 1
ATOM 1569 C CA . ALA A 1 207 ? 16.358 -0.197 -0.137 1.00 96.62 207 ALA A CA 1
ATOM 1570 C C . ALA A 1 207 ? 14.939 -0.504 0.366 1.00 96.62 207 ALA A C 1
ATOM 1572 O O . ALA A 1 207 ? 14.672 -0.432 1.566 1.00 96.62 207 ALA A O 1
ATOM 1573 N N . VAL A 1 208 ? 14.040 -0.927 -0.531 1.00 97.25 208 VAL A N 1
ATOM 1574 C CA . VAL A 1 208 ? 12.657 -1.291 -0.186 1.00 97.25 208 VAL A CA 1
ATOM 1575 C C . VAL A 1 208 ? 12.598 -2.552 0.683 1.00 97.25 208 VAL A C 1
ATOM 1577 O O . VAL A 1 208 ? 11.788 -2.624 1.612 1.00 97.25 208 VAL A O 1
ATOM 1580 N N . ASP A 1 209 ? 13.471 -3.532 0.455 1.00 97.19 209 ASP A N 1
ATOM 1581 C CA . ASP A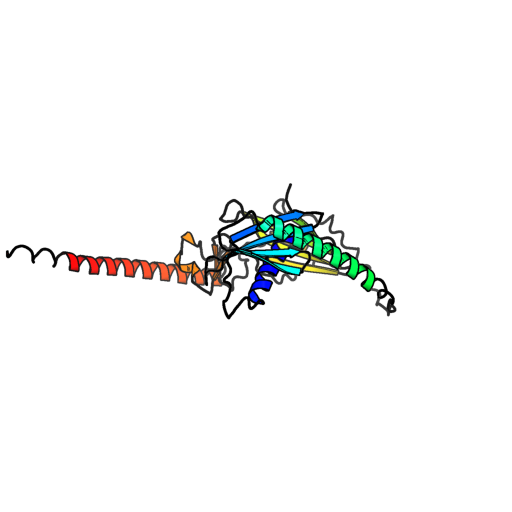 1 209 ? 13.588 -4.737 1.284 1.00 97.19 209 ASP A CA 1
ATOM 1582 C C . ASP A 1 209 ? 13.928 -4.388 2.743 1.00 97.19 209 ASP A C 1
ATOM 1584 O O . ASP A 1 209 ? 13.248 -4.856 3.657 1.00 97.19 209 ASP A O 1
ATOM 1588 N N . GLY A 1 210 ? 14.845 -3.439 2.957 1.00 96.12 210 GLY A N 1
ATOM 1589 C CA . GLY A 1 210 ? 15.204 -2.929 4.284 1.00 96.12 210 GLY A CA 1
ATOM 1590 C C . GLY A 1 210 ? 14.132 -2.074 4.979 1.00 96.12 210 GLY A C 1
ATOM 1591 O O . GLY A 1 210 ? 14.255 -1.781 6.168 1.00 96.12 210 GLY A O 1
ATOM 1592 N N . MET A 1 211 ? 13.063 -1.662 4.287 1.00 96.38 211 MET A N 1
ATOM 1593 C CA . MET A 1 211 ? 12.015 -0.845 4.906 1.00 96.38 211 MET A CA 1
ATOM 1594 C C . MET A 1 211 ? 11.172 -1.652 5.896 1.00 96.38 211 MET A C 1
ATOM 1596 O O . MET A 1 211 ? 10.541 -2.651 5.542 1.00 96.38 211 MET A O 1
ATOM 1600 N N . HIS A 1 212 ? 11.076 -1.156 7.128 1.00 96.12 212 HIS A N 1
ATOM 1601 C CA . HIS A 1 212 ? 10.150 -1.683 8.123 1.00 96.12 212 HIS A CA 1
ATOM 1602 C C . HIS A 1 212 ? 8.750 -1.123 7.907 1.00 96.12 212 HIS A C 1
ATOM 1604 O O . HIS A 1 212 ? 8.552 0.089 7.767 1.00 96.12 212 HIS A O 1
ATOM 1610 N N . VAL A 1 213 ? 7.766 -2.015 7.897 1.00 95.62 213 VAL A N 1
ATOM 1611 C CA . VAL A 1 213 ? 6.377 -1.639 7.675 1.00 95.62 213 VAL A CA 1
ATOM 1612 C C . VAL A 1 213 ? 5.730 -1.257 9.002 1.00 95.62 213 VAL A C 1
ATOM 1614 O O . VAL A 1 213 ? 5.812 -1.988 9.987 1.00 95.62 213 VAL A O 1
ATOM 1617 N N . CYS A 1 214 ? 5.068 -0.102 9.035 1.00 96.94 214 CYS A N 1
ATOM 1618 C CA . CYS A 1 214 ? 4.466 0.452 10.244 1.00 96.94 214 CYS A CA 1
ATOM 1619 C C . CYS A 1 214 ? 3.494 -0.551 10.880 1.00 96.94 214 CYS A C 1
ATOM 1621 O O . CYS A 1 214 ? 2.630 -1.087 10.196 1.00 96.94 214 CYS A O 1
ATOM 1623 N N . SER A 1 215 ? 3.535 -0.757 12.195 1.00 95.56 215 SER A N 1
ATOM 1624 C CA . SER A 1 215 ? 2.649 -1.724 12.874 1.00 95.56 215 SER A CA 1
ATOM 1625 C C . SER A 1 215 ? 1.174 -1.293 12.999 1.00 95.56 215 SER A C 1
ATOM 1627 O O . SER A 1 215 ? 0.380 -1.974 13.644 1.00 95.56 215 SER A O 1
ATOM 1629 N N . GLY A 1 216 ? 0.785 -0.156 12.408 1.00 96.50 216 GLY A N 1
ATOM 1630 C CA . GLY A 1 216 ? -0.584 0.368 12.479 1.00 96.50 216 GLY A CA 1
ATOM 1631 C C . GLY A 1 216 ? -0.977 0.815 13.888 1.00 96.50 216 GLY A C 1
ATOM 1632 O O . GLY A 1 216 ? -0.183 0.770 14.816 1.00 96.50 216 GLY A O 1
ATOM 1633 N N . ALA A 1 217 ? -2.192 1.313 14.081 1.00 97.38 217 ALA A N 1
ATOM 1634 C CA . ALA A 1 217 ? -2.740 1.720 15.374 1.00 97.38 217 ALA A CA 1
ATOM 1635 C C . ALA A 1 217 ? -3.240 0.536 16.227 1.00 97.38 217 ALA A C 1
ATOM 1637 O O . ALA A 1 217 ? -3.457 0.712 17.424 1.00 97.38 217 ALA A O 1
ATOM 1638 N N . GLY A 1 218 ? -3.388 -0.655 15.650 1.00 95.94 218 GLY A N 1
ATOM 1639 C CA . GLY A 1 218 ? -3.926 -1.861 16.286 1.00 95.94 218 GLY A CA 1
ATOM 1640 C C . GLY A 1 218 ? -4.759 -2.664 15.293 1.00 95.94 218 GLY A C 1
ATOM 1641 O O . GLY A 1 218 ? -4.782 -2.328 14.110 1.00 95.94 218 GLY A O 1
ATOM 1642 N N . PHE A 1 219 ? -5.463 -3.682 15.775 1.00 95.06 219 PHE A N 1
ATOM 1643 C CA . PHE A 1 219 ? -6.326 -4.526 14.946 1.00 95.06 219 PHE A CA 1
ATOM 1644 C C . PHE A 1 219 ? -7.786 -4.074 15.014 1.00 95.06 219 PHE A C 1
ATOM 1646 O O . PHE A 1 219 ? -8.220 -3.469 15.998 1.00 95.06 219 PHE A O 1
ATOM 1653 N N . LEU A 1 220 ? -8.561 -4.376 13.973 1.00 94.00 220 LEU A N 1
ATOM 1654 C CA . LEU A 1 220 ? -9.996 -4.093 13.940 1.00 94.00 220 LEU A CA 1
ATOM 1655 C C . LEU A 1 220 ? -10.746 -4.835 15.060 1.00 94.00 220 LEU A C 1
ATOM 1657 O O . LEU A 1 220 ? -11.667 -4.278 15.646 1.00 94.00 220 LEU A O 1
ATOM 1661 N N . GLU A 1 221 ? -10.299 -6.038 15.416 1.00 93.06 221 GLU A N 1
ATOM 1662 C CA . GLU A 1 221 ? -10.819 -6.835 16.539 1.00 93.06 221 GLU A CA 1
ATOM 1663 C C . GLU A 1 221 ? -10.637 -6.132 17.894 1.00 93.06 221 GLU A C 1
ATOM 1665 O O . GLU A 1 221 ? -11.511 -6.192 18.758 1.00 93.06 221 GLU A O 1
ATOM 1670 N N . GLU A 1 222 ? -9.526 -5.407 18.069 1.00 95.12 222 GLU A N 1
ATOM 1671 C CA . GLU A 1 222 ? -9.246 -4.619 19.276 1.00 95.12 222 GLU A CA 1
ATOM 1672 C C . GLU A 1 222 ? -10.172 -3.391 19.365 1.00 95.12 222 GLU A C 1
ATOM 1674 O O . GLU A 1 222 ? -10.563 -2.965 20.458 1.00 95.12 222 GLU A O 1
ATOM 1679 N N . PHE A 1 223 ? -10.559 -2.833 18.212 1.00 95.75 223 PHE A N 1
ATOM 1680 C CA . PHE A 1 223 ? -11.391 -1.635 18.109 1.00 95.75 223 PHE A CA 1
ATOM 1681 C C . PHE A 1 223 ? -12.536 -1.799 17.088 1.00 95.75 223 PHE A C 1
ATOM 1683 O O . PHE A 1 223 ? -12.538 -1.110 16.065 1.00 95.75 223 PHE A O 1
ATOM 1690 N N . PRO A 1 224 ? -13.574 -2.617 17.359 1.00 92.06 224 PRO A N 1
ATOM 1691 C CA . PRO A 1 224 ? -14.606 -2.935 16.358 1.00 92.06 224 PRO A CA 1
ATOM 1692 C C . PRO A 1 224 ? -15.390 -1.717 15.850 1.00 92.06 224 PRO A C 1
ATOM 1694 O O . PRO A 1 224 ? -15.855 -1.681 14.713 1.00 92.06 224 PRO A O 1
ATOM 1697 N N . PHE A 1 225 ? -15.503 -0.674 16.679 1.00 91.75 225 PHE A N 1
ATOM 1698 C CA . PHE A 1 225 ? -16.163 0.579 16.305 1.00 91.75 225 PHE A CA 1
ATOM 1699 C C . PHE A 1 225 ? -15.345 1.448 15.347 1.00 91.75 225 PHE A C 1
ATOM 1701 O O . PHE A 1 225 ? -15.849 2.457 14.860 1.00 91.75 225 PHE A O 1
ATOM 1708 N N . ALA A 1 226 ? -14.065 1.134 15.144 1.00 94.06 226 ALA A N 1
ATOM 1709 C CA . ALA A 1 226 ? -13.172 1.949 14.339 1.00 94.06 226 ALA A CA 1
ATOM 1710 C C . ALA A 1 226 ? -13.544 1.881 12.848 1.00 94.06 226 ALA A C 1
ATOM 1712 O O . ALA A 1 226 ? -13.285 2.835 12.125 1.00 94.06 226 ALA A O 1
ATOM 1713 N N . SER A 1 227 ? -14.228 0.820 12.408 1.00 88.12 227 SER A N 1
ATOM 1714 C CA . SER A 1 227 ? -14.722 0.652 11.031 1.00 88.12 227 SER A CA 1
ATOM 1715 C C . SER A 1 227 ? -15.508 1.857 10.497 1.00 88.12 227 SER A C 1
ATOM 1717 O O . SER A 1 227 ? -15.437 2.153 9.309 1.00 88.12 227 SER A O 1
ATOM 1719 N N . SER A 1 228 ? -16.203 2.604 11.361 1.00 87.75 228 SER A N 1
ATOM 1720 C CA . SER A 1 228 ? -16.975 3.788 10.967 1.00 87.75 228 SER A CA 1
ATOM 1721 C C . SER A 1 228 ? -16.159 5.089 10.912 1.00 87.75 228 SER A C 1
ATOM 1723 O O . SER A 1 228 ? -16.717 6.154 10.646 1.00 87.75 228 SER A O 1
ATOM 1725 N N . ASN A 1 229 ? -14.863 5.065 11.231 1.00 90.06 229 ASN A N 1
ATOM 1726 C CA . ASN A 1 229 ? -14.037 6.268 11.299 1.00 90.06 229 ASN A CA 1
ATOM 1727 C C . ASN A 1 229 ? -13.455 6.612 9.919 1.00 90.06 229 ASN A C 1
ATOM 1729 O O . ASN A 1 229 ? -12.647 5.882 9.357 1.00 90.06 229 ASN A O 1
ATOM 1733 N N . SER A 1 230 ? -13.816 7.780 9.388 1.00 90.75 230 SER A N 1
ATOM 1734 C CA . SER A 1 230 ? -13.366 8.233 8.069 1.00 90.75 230 SER A CA 1
ATOM 1735 C C . SER A 1 230 ? -11.883 8.612 8.004 1.00 90.75 230 SER A C 1
ATOM 1737 O O . SER A 1 230 ? -11.369 8.801 6.905 1.00 90.75 230 SER A O 1
ATOM 1739 N N . ASN A 1 231 ? -11.174 8.729 9.131 1.00 90.62 231 ASN A N 1
ATOM 1740 C CA . ASN A 1 231 ? -9.754 9.104 9.175 1.00 90.62 231 ASN A CA 1
ATOM 1741 C C . ASN A 1 231 ? -8.792 7.910 9.192 1.00 90.62 231 ASN A C 1
ATOM 1743 O O . ASN A 1 231 ? -7.576 8.108 9.297 1.00 90.62 231 ASN A O 1
ATOM 1747 N N . LEU A 1 232 ? -9.315 6.688 9.102 1.00 94.75 232 LEU A N 1
ATOM 1748 C CA . LEU A 1 232 ? -8.499 5.485 9.052 1.00 94.75 232 LEU A CA 1
ATOM 1749 C C . LEU A 1 232 ? -8.652 4.718 7.748 1.00 94.75 232 LEU A C 1
ATOM 1751 O O . LEU A 1 232 ? -9.605 4.897 6.989 1.00 94.75 232 LEU A O 1
ATOM 1755 N N . THR A 1 233 ? -7.658 3.884 7.502 1.00 93.69 233 THR A N 1
ATOM 1756 C CA . THR A 1 233 ? -7.645 2.850 6.479 1.00 93.69 233 THR A CA 1
ATOM 1757 C C . THR A 1 233 ? -7.465 1.511 7.174 1.00 93.69 233 THR A C 1
ATOM 1759 O O . THR A 1 233 ? -6.791 1.417 8.203 1.00 93.69 233 THR A O 1
ATOM 1762 N N . VAL A 1 234 ? -8.107 0.478 6.640 1.00 91.62 234 VAL A N 1
ATOM 1763 C CA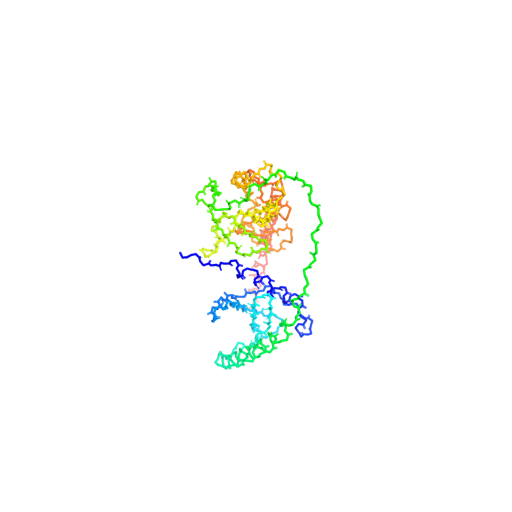 . VAL A 1 234 ? -7.947 -0.895 7.117 1.00 91.62 234 VAL A CA 1
ATOM 1764 C C . VAL A 1 234 ? -7.108 -1.629 6.087 1.00 91.62 234 VAL A C 1
ATOM 1766 O O . VAL A 1 234 ? -7.437 -1.610 4.904 1.00 91.62 234 VAL A O 1
ATOM 1769 N N . TRP A 1 235 ? -6.022 -2.250 6.529 1.00 90.00 235 TRP A N 1
ATOM 1770 C CA . TRP A 1 235 ? -5.173 -3.079 5.684 1.00 90.00 235 TRP A CA 1
ATOM 1771 C C . TRP A 1 235 ? -4.819 -4.343 6.452 1.00 90.00 235 TRP A C 1
ATOM 1773 O O . TRP A 1 235 ? -4.312 -4.257 7.568 1.00 90.00 235 TRP A O 1
ATOM 1783 N N . ASN A 1 236 ? -5.127 -5.506 5.878 1.00 88.50 236 ASN A N 1
ATOM 1784 C CA . ASN A 1 236 ? -4.899 -6.809 6.505 1.00 88.50 236 ASN A CA 1
ATOM 1785 C C . ASN A 1 236 ? -5.391 -6.885 7.972 1.00 88.50 236 ASN A C 1
ATOM 1787 O O . ASN A 1 236 ? -4.624 -7.152 8.895 1.00 88.50 236 ASN A O 1
ATOM 1791 N N . GLY A 1 237 ? -6.643 -6.476 8.216 1.00 89.06 237 GLY A N 1
ATOM 1792 C CA . GLY A 1 237 ? -7.241 -6.417 9.562 1.00 89.06 237 GLY A CA 1
ATOM 1793 C C . GLY A 1 237 ? -6.650 -5.359 10.509 1.00 89.06 237 GLY A C 1
ATOM 1794 O O . GLY A 1 237 ? -7.228 -5.071 11.558 1.00 89.06 237 GLY A O 1
ATOM 1795 N N . SER A 1 238 ? -5.535 -4.729 10.143 1.00 92.94 238 SER A N 1
ATOM 1796 C CA . SER A 1 238 ? -4.868 -3.691 10.919 1.00 92.94 238 SER A CA 1
ATOM 1797 C C . SER A 1 238 ? -5.396 -2.304 10.554 1.00 92.94 238 SER A C 1
ATOM 1799 O O . SER A 1 238 ? -5.719 -2.006 9.403 1.00 92.94 238 SER A O 1
ATOM 1801 N N . LEU A 1 239 ? -5.494 -1.432 11.552 1.00 95.69 239 LEU A N 1
ATOM 1802 C CA . LEU A 1 239 ? -5.986 -0.064 11.424 1.00 95.69 239 LEU A CA 1
ATOM 1803 C C . LEU A 1 239 ? -4.817 0.897 11.227 1.00 95.69 239 LEU A C 1
ATOM 1805 O O . LEU A 1 239 ? -3.874 0.888 12.013 1.00 95.69 239 LEU A O 1
ATOM 1809 N N . TYR A 1 240 ? -4.903 1.802 10.260 1.00 96.31 240 TYR A N 1
ATOM 1810 C CA . TYR A 1 240 ? -3.885 2.821 10.000 1.00 96.31 240 TYR A CA 1
ATOM 1811 C C . TYR A 1 240 ? -4.512 4.199 9.949 1.00 96.31 240 TYR A C 1
ATOM 1813 O O . TYR A 1 240 ? -5.665 4.367 9.569 1.00 96.31 240 TYR A O 1
ATOM 1821 N N . ASN A 1 241 ? -3.744 5.218 10.320 1.00 97.19 241 ASN A N 1
ATOM 1822 C CA . ASN A 1 241 ? -4.141 6.587 10.026 1.00 97.19 241 ASN A CA 1
ATOM 1823 C C . ASN A 1 241 ? -3.992 6.837 8.517 1.00 97.19 241 ASN A C 1
ATOM 1825 O O . ASN A 1 241 ? -2.992 6.415 7.943 1.00 97.19 241 ASN A O 1
ATOM 1829 N N . LYS A 1 242 ? -4.908 7.583 7.889 1.00 95.81 242 LYS A N 1
ATOM 1830 C CA . LYS A 1 242 ? -4.785 7.982 6.471 1.00 95.81 242 LYS A CA 1
ATOM 1831 C C . LYS A 1 242 ? -3.486 8.721 6.130 1.00 95.81 242 LYS A C 1
ATOM 1833 O O . LYS A 1 242 ? -3.058 8.692 4.987 1.00 95.81 242 LYS A O 1
ATOM 1838 N N . LYS A 1 243 ? -2.860 9.374 7.114 1.00 96.12 243 LYS A N 1
ATOM 1839 C CA . LYS A 1 243 ? -1.557 10.050 6.988 1.00 96.12 243 LYS A CA 1
ATOM 1840 C C . LYS A 1 243 ? -0.361 9.125 7.257 1.00 96.12 243 LYS A C 1
ATOM 1842 O O . LYS A 1 243 ? 0.757 9.601 7.430 1.00 96.12 243 LYS A O 1
ATOM 1847 N N . CYS A 1 244 ? -0.577 7.820 7.419 1.00 96.50 244 CYS A N 1
ATOM 1848 C CA . CYS A 1 244 ? 0.508 6.863 7.592 1.00 96.50 244 CYS A CA 1
ATOM 1849 C C . CYS A 1 244 ? 1.226 6.664 6.256 1.00 96.50 244 CYS A C 1
ATOM 1851 O O . CYS A 1 244 ? 0.598 6.258 5.287 1.00 96.50 244 CYS A O 1
ATOM 1853 N N . ALA A 1 245 ? 2.541 6.876 6.235 1.00 94.81 245 ALA A N 1
ATOM 1854 C CA . ALA A 1 245 ? 3.381 6.622 5.064 1.00 94.81 245 ALA A CA 1
ATOM 1855 C C . ALA A 1 245 ? 3.604 5.119 4.777 1.00 94.81 245 ALA A C 1
ATOM 1857 O O . ALA A 1 245 ? 4.388 4.762 3.917 1.00 94.81 245 ALA A O 1
ATOM 1858 N N . GLY A 1 246 ? 2.988 4.207 5.535 1.00 94.19 246 GLY A N 1
ATOM 1859 C CA . GLY A 1 246 ? 3.206 2.764 5.395 1.00 94.19 246 GLY A CA 1
ATOM 1860 C C . GLY A 1 246 ? 4.491 2.248 6.056 1.00 94.19 246 GLY A C 1
ATOM 1861 O O . GLY A 1 246 ? 4.484 1.126 6.552 1.00 94.19 246 GLY A O 1
ATOM 1862 N N . THR A 1 247 ? 5.545 3.059 6.185 1.00 95.94 247 THR A N 1
ATOM 1863 C CA . THR A 1 247 ? 6.842 2.660 6.769 1.00 95.94 247 THR A CA 1
ATOM 1864 C C . THR A 1 247 ? 7.129 3.328 8.117 1.00 95.94 247 THR A C 1
ATOM 1866 O O . THR A 1 247 ? 6.695 4.448 8.394 1.00 95.94 247 THR A O 1
ATOM 1869 N N . SER A 1 248 ? 7.789 2.593 9.015 1.00 96.06 248 SER A N 1
ATOM 1870 C CA . SER A 1 248 ? 8.295 3.040 10.323 1.00 96.06 248 SER A CA 1
ATOM 1871 C C . SER A 1 248 ? 8.945 1.845 11.030 1.00 96.06 248 SER A C 1
ATOM 1873 O O . SER A 1 248 ? 8.421 0.741 10.934 1.00 96.06 248 SER A O 1
ATOM 1875 N N . LEU A 1 249 ? 10.022 2.066 11.797 1.00 93.62 249 LEU A N 1
ATOM 1876 C CA . LEU A 1 249 ? 10.660 1.022 12.623 1.00 93.62 249 LEU A CA 1
ATOM 1877 C C . LEU A 1 249 ? 9.668 0.335 13.573 1.00 93.62 249 LEU A C 1
ATOM 1879 O O . LEU A 1 249 ? 9.694 -0.873 13.761 1.00 93.62 249 LEU A O 1
ATOM 1883 N N . GLU A 1 250 ? 8.756 1.121 14.141 1.00 94.38 250 GLU A N 1
ATOM 1884 C CA . GLU A 1 250 ? 7.649 0.622 14.952 1.00 94.38 250 GLU A CA 1
ATOM 1885 C C . GLU A 1 250 ? 6.327 1.218 14.436 1.00 94.38 250 GLU A C 1
ATOM 1887 O O . GLU A 1 250 ? 5.976 1.135 13.261 1.00 94.38 250 GLU A O 1
ATOM 1892 N N . ARG A 1 251 ? 5.593 1.914 15.303 1.00 95.75 251 ARG A N 1
ATOM 1893 C CA . ARG A 1 251 ? 4.393 2.667 14.972 1.00 95.75 251 ARG A CA 1
ATOM 1894 C C . ARG A 1 251 ? 4.758 4.116 14.652 1.00 95.75 251 ARG A C 1
ATOM 1896 O O . ARG A 1 251 ? 5.331 4.805 15.499 1.00 95.75 251 ARG A O 1
ATOM 1903 N N . CYS A 1 252 ? 4.355 4.608 13.481 1.00 97.38 252 CYS A N 1
ATOM 1904 C CA . CYS A 1 252 ? 4.563 6.012 13.127 1.00 97.38 252 CYS A CA 1
ATOM 1905 C C . CYS A 1 252 ? 3.768 6.955 14.055 1.00 97.38 252 CYS A C 1
ATOM 1907 O O . CYS A 1 252 ? 2.799 6.545 14.705 1.00 97.38 252 CYS A O 1
ATOM 1909 N N . VAL A 1 253 ? 4.136 8.240 14.094 1.00 97.31 253 VAL A N 1
ATOM 1910 C CA . VAL A 1 253 ? 3.505 9.251 14.969 1.00 97.31 253 VAL A CA 1
ATOM 1911 C C . VAL A 1 253 ? 1.986 9.330 14.759 1.00 97.31 253 VAL A C 1
ATOM 1913 O O . VAL A 1 253 ? 1.225 9.320 15.729 1.00 97.31 253 VAL A O 1
ATOM 1916 N N . ALA A 1 254 ? 1.524 9.318 13.504 1.00 97.25 254 ALA A N 1
ATOM 1917 C CA . ALA A 1 254 ? 0.099 9.373 13.174 1.00 97.25 254 ALA A CA 1
ATOM 1918 C C . ALA A 1 254 ? -0.676 8.156 13.717 1.00 97.25 254 ALA A C 1
ATOM 1920 O O . ALA A 1 254 ? -1.764 8.304 14.282 1.00 97.25 254 ALA A O 1
ATOM 1921 N N . CYS A 1 255 ? -0.102 6.953 13.611 1.00 97.81 255 CYS A N 1
ATOM 1922 C CA . CYS A 1 255 ? -0.697 5.732 14.153 1.00 97.81 255 CYS A CA 1
ATOM 1923 C C . CYS A 1 255 ? -0.601 5.665 15.687 1.00 97.81 255 CYS A C 1
ATOM 1925 O O . CYS A 1 255 ? -1.525 5.158 16.322 1.00 97.81 255 CYS A O 1
ATOM 1927 N N . LYS A 1 256 ? 0.459 6.213 16.308 1.00 97.94 256 LYS A N 1
ATOM 1928 C CA . LYS A 1 256 ? 0.578 6.346 17.777 1.00 97.94 256 LYS A CA 1
ATOM 1929 C C . LYS A 1 256 ? -0.551 7.217 18.333 1.00 97.94 256 LYS A C 1
ATOM 1931 O O . LYS A 1 256 ? -1.224 6.823 19.286 1.00 97.94 256 LYS A O 1
ATOM 1936 N N . TYR A 1 257 ? -0.809 8.361 17.699 1.00 97.62 257 TYR A N 1
ATOM 1937 C CA . TYR A 1 257 ? -1.901 9.253 18.087 1.00 97.62 257 TYR A CA 1
ATOM 1938 C C . TYR A 1 257 ? -3.281 8.617 17.865 1.00 97.62 257 TYR A C 1
ATOM 1940 O O . TYR A 1 257 ? -4.123 8.645 18.765 1.00 97.62 257 TYR A O 1
ATOM 1948 N N . LEU A 1 258 ? -3.492 7.973 16.709 1.00 97.25 258 LEU A N 1
ATOM 1949 C CA . LEU A 1 258 ? -4.737 7.257 16.419 1.00 97.25 258 LEU A CA 1
ATOM 1950 C C . LEU A 1 258 ? -5.022 6.175 17.469 1.00 97.25 258 LEU A C 1
ATOM 1952 O O . LEU A 1 258 ? -6.128 6.136 18.004 1.00 97.25 258 LEU A O 1
ATOM 1956 N N . ARG A 1 259 ? -4.023 5.358 17.833 1.00 97.38 259 ARG A N 1
ATOM 1957 C CA . ARG A 1 259 ? -4.167 4.336 18.881 1.00 97.38 259 ARG A CA 1
ATOM 1958 C C . ARG A 1 259 ? -4.637 4.951 20.195 1.00 97.38 259 ARG A C 1
ATOM 1960 O O . ARG A 1 259 ? -5.610 4.476 20.767 1.00 97.38 259 ARG A O 1
ATOM 1967 N N . ARG A 1 260 ? -4.025 6.058 20.637 1.00 97.81 260 ARG A N 1
ATOM 1968 C CA . ARG A 1 260 ? -4.434 6.766 21.864 1.00 97.81 260 ARG A CA 1
ATOM 1969 C C . ARG A 1 260 ? -5.899 7.217 21.812 1.00 97.81 260 ARG A C 1
ATOM 1971 O O . ARG A 1 260 ? -6.607 7.081 22.809 1.00 97.81 260 ARG A O 1
ATOM 1978 N N . ILE A 1 261 ? -6.370 7.730 20.671 1.00 96.62 261 ILE A N 1
ATOM 1979 C CA . ILE A 1 261 ? -7.784 8.101 20.487 1.00 96.62 261 ILE A CA 1
ATOM 1980 C C . ILE A 1 261 ? -8.687 6.872 20.610 1.00 96.62 261 ILE A C 1
ATOM 1982 O O . ILE A 1 261 ? -9.655 6.914 21.371 1.00 96.62 261 ILE A O 1
ATOM 1986 N N . LEU A 1 262 ? -8.371 5.788 19.897 1.00 96.50 262 LEU A N 1
ATOM 1987 C CA . LEU A 1 262 ? -9.168 4.560 19.903 1.00 96.50 262 LEU A CA 1
ATOM 1988 C C . LEU A 1 262 ? -9.228 3.939 21.307 1.00 96.50 262 LEU A C 1
ATOM 1990 O O . LEU A 1 262 ? -10.311 3.622 21.799 1.00 96.50 262 LEU A O 1
ATOM 1994 N N . THR A 1 263 ? -8.099 3.868 22.015 1.00 97.06 263 THR A N 1
ATOM 1995 C CA . THR A 1 263 ? -8.047 3.399 23.407 1.00 97.06 263 THR A CA 1
ATOM 1996 C C . THR A 1 263 ? -8.907 4.269 24.328 1.00 97.06 263 THR A C 1
ATOM 1998 O O . THR A 1 263 ? -9.707 3.749 25.105 1.00 97.06 263 THR A O 1
ATOM 2001 N N . ASN A 1 264 ? -8.822 5.598 24.213 1.00 96.50 264 ASN A N 1
ATOM 2002 C CA . ASN A 1 264 ? -9.646 6.503 25.016 1.00 96.50 264 ASN A CA 1
ATOM 2003 C C . ASN A 1 264 ? -11.146 6.338 24.725 1.00 96.50 264 ASN A C 1
ATOM 2005 O O . ASN A 1 264 ? -11.960 6.363 25.651 1.00 96.50 264 ASN A O 1
ATOM 2009 N N . GLN A 1 265 ? -11.521 6.153 23.457 1.00 94.56 265 GLN A N 1
ATOM 2010 C CA . GLN A 1 265 ? -12.906 5.897 23.058 1.00 94.56 265 GLN A CA 1
ATOM 2011 C C . GLN A 1 265 ? -13.414 4.556 23.609 1.00 94.56 265 GLN A C 1
ATOM 2013 O O . GLN A 1 265 ? -14.513 4.523 24.167 1.00 94.56 265 GLN A O 1
ATOM 2018 N N . MET A 1 266 ? -12.606 3.488 23.557 1.00 94.06 266 MET A N 1
ATOM 2019 C CA . MET A 1 266 ? -12.912 2.206 24.211 1.00 94.06 266 MET A CA 1
ATOM 2020 C C . MET A 1 266 ? -13.167 2.385 25.712 1.00 94.06 266 MET A C 1
ATOM 2022 O O . MET A 1 266 ? -14.191 1.933 26.225 1.00 94.06 266 MET A O 1
ATOM 2026 N N . CYS A 1 267 ? -12.280 3.089 26.420 1.00 93.75 267 CYS A N 1
ATOM 2027 C CA . CYS A 1 267 ? -12.419 3.332 27.858 1.00 93.75 267 CYS A CA 1
ATOM 2028 C C . CYS A 1 267 ? -13.699 4.108 28.203 1.00 93.75 267 CYS A C 1
ATOM 2030 O O . CYS A 1 267 ? -14.393 3.760 29.159 1.00 93.75 267 CYS A O 1
ATOM 2032 N N . ARG A 1 268 ? -14.047 5.140 27.421 1.00 92.12 268 ARG A N 1
ATOM 2033 C CA . ARG A 1 268 ? -15.290 5.910 27.614 1.00 92.12 268 ARG A CA 1
ATOM 2034 C C . ARG A 1 268 ? -16.533 5.047 27.390 1.00 92.12 268 ARG A C 1
ATOM 2036 O O . ARG A 1 268 ? -17.452 5.094 28.203 1.00 92.12 268 ARG A O 1
ATOM 2043 N N . ARG A 1 269 ? -16.542 4.218 26.341 1.00 89.19 269 ARG A N 1
ATOM 2044 C CA . ARG A 1 269 ? -17.653 3.295 26.053 1.00 89.19 269 ARG A CA 1
ATOM 2045 C C . ARG A 1 269 ? -17.857 2.278 27.176 1.00 89.19 269 ARG A C 1
ATOM 2047 O O . ARG A 1 269 ? -18.988 2.096 27.616 1.00 89.19 269 ARG A O 1
ATOM 2054 N N . LYS A 1 270 ? -16.775 1.691 27.702 1.00 88.62 270 LYS A N 1
ATOM 2055 C CA . LYS A 1 270 ? -16.841 0.773 28.853 1.00 88.62 270 LYS A CA 1
ATOM 2056 C C . LYS A 1 270 ? -17.424 1.452 30.097 1.00 88.62 270 LYS A C 1
ATOM 2058 O O . LYS A 1 270 ? -18.308 0.890 30.735 1.00 88.62 270 LYS A O 1
ATOM 2063 N N . LYS A 1 271 ? -16.998 2.682 30.412 1.00 87.88 271 LYS A N 1
ATOM 2064 C CA . LYS A 1 271 ? -17.543 3.445 31.553 1.00 87.88 271 LYS A CA 1
ATOM 2065 C C . LYS A 1 271 ? -19.043 3.729 31.413 1.00 87.88 271 LYS A C 1
ATOM 2067 O O . LYS A 1 271 ? -19.772 3.601 32.391 1.00 87.88 271 LYS A O 1
ATOM 2072 N N . ASN A 1 272 ? -19.512 4.074 30.214 1.00 81.25 272 ASN A N 1
ATOM 2073 C CA . ASN A 1 272 ? -20.934 4.344 29.981 1.00 81.25 272 ASN A CA 1
ATOM 2074 C C . ASN A 1 272 ? -21.796 3.075 30.071 1.00 81.25 272 ASN A C 1
ATOM 2076 O O . ASN A 1 272 ? -22.901 3.136 30.596 1.00 81.25 272 ASN A O 1
ATOM 2080 N N . GLN A 1 273 ? -21.287 1.917 29.638 1.00 78.81 273 GLN A N 1
ATOM 2081 C CA . GLN A 1 273 ? -22.005 0.647 29.802 1.00 78.81 273 GLN A CA 1
ATOM 2082 C C . GLN A 1 273 ? -22.198 0.261 31.274 1.00 78.81 273 GLN A C 1
ATOM 2084 O O . GLN A 1 273 ? -23.258 -0.242 31.634 1.00 78.81 273 GLN A O 1
ATOM 2089 N N . VAL A 1 274 ? -21.202 0.515 32.130 1.00 76.56 274 VAL A N 1
ATOM 2090 C CA . VAL A 1 274 ? -21.326 0.259 33.575 1.00 76.56 274 VAL A CA 1
ATOM 2091 C C . VAL A 1 274 ? -22.382 1.171 34.198 1.00 76.56 274 VAL A C 1
ATOM 2093 O O . VAL A 1 274 ? -23.235 0.687 34.933 1.00 76.56 274 VAL A O 1
ATOM 2096 N N . LYS A 1 275 ? -22.385 2.467 33.851 1.00 69.44 275 LYS A N 1
ATOM 2097 C CA . LYS A 1 275 ? -23.402 3.408 34.347 1.00 69.44 275 LYS A CA 1
ATOM 2098 C C . LYS A 1 275 ? -24.814 2.992 33.939 1.00 69.44 275 LYS A C 1
ATOM 2100 O O . LYS A 1 275 ? -25.688 2.936 34.794 1.00 69.44 275 LYS A O 1
ATOM 2105 N N . ASN A 1 276 ? -25.019 2.628 32.675 1.00 64.25 276 ASN A N 1
ATOM 2106 C CA . ASN A 1 276 ? -26.338 2.209 32.197 1.00 64.25 276 ASN A CA 1
ATOM 2107 C C . ASN A 1 276 ? -26.821 0.914 32.870 1.00 64.25 276 ASN A C 1
ATOM 2109 O O . ASN A 1 276 ? -28.011 0.788 33.126 1.00 64.25 276 ASN A O 1
ATOM 2113 N N . LYS A 1 277 ? -25.914 -0.014 33.214 1.00 66.31 277 LYS A N 1
ATOM 2114 C CA . LYS A 1 277 ? -26.266 -1.225 33.976 1.00 66.31 277 LYS A CA 1
ATOM 2115 C C . LYS A 1 277 ? -26.676 -0.946 35.424 1.00 66.31 277 LYS A C 1
ATOM 2117 O O . LYS A 1 277 ? -27.463 -1.712 35.970 1.00 66.31 277 LYS A O 1
ATOM 2122 N N . CYS A 1 278 ? -26.144 0.105 36.050 1.00 61.12 278 CYS A N 1
ATOM 2123 C CA . CYS A 1 278 ? -26.569 0.509 37.393 1.00 61.12 278 CYS A CA 1
ATOM 2124 C C . CYS A 1 278 ? -27.965 1.143 37.366 1.00 61.12 278 CYS A C 1
ATOM 2126 O O . CYS A 1 278 ? -28.805 0.754 38.163 1.00 61.12 278 CYS A O 1
ATOM 2128 N N . PHE A 1 279 ? -28.253 2.019 36.398 1.00 57.09 279 PHE A N 1
ATOM 2129 C CA . PHE A 1 279 ? -29.581 2.640 36.284 1.00 57.09 279 PHE A CA 1
ATOM 2130 C C . PHE A 1 279 ? -30.693 1.656 35.895 1.00 57.09 279 PHE A C 1
ATOM 2132 O O . PHE A 1 279 ? -31.828 1.833 36.311 1.00 57.09 279 PHE A O 1
ATOM 2139 N N . SER A 1 280 ? -30.383 0.585 35.159 1.00 56.66 280 SER A N 1
ATOM 2140 C CA . SER A 1 280 ? -31.375 -0.446 34.821 1.00 56.66 280 SER A CA 1
ATOM 2141 C C . SER A 1 280 ? -31.706 -1.407 35.970 1.00 56.66 280 SER A C 1
ATOM 2143 O O . SER A 1 280 ? -32.554 -2.278 35.795 1.00 56.66 280 SER A O 1
ATOM 2145 N N . LYS A 1 281 ? -30.999 -1.334 37.108 1.00 53.03 281 LYS A N 1
ATOM 2146 C CA . LYS A 1 281 ? -31.243 -2.239 38.242 1.00 53.03 281 LYS A CA 1
ATOM 2147 C C . LYS A 1 281 ? -32.277 -1.686 39.227 1.00 53.03 281 LYS A C 1
ATOM 2149 O O . LYS A 1 281 ? -32.982 -2.480 39.837 1.00 53.03 281 LYS A O 1
ATOM 2154 N N . ASP A 1 282 ? -32.438 -0.366 39.284 1.00 53.44 282 ASP A N 1
ATOM 2155 C CA . ASP A 1 282 ? -33.363 0.291 40.216 1.00 53.44 282 ASP A CA 1
ATOM 2156 C C . ASP A 1 282 ? -34.820 0.309 39.708 1.00 53.44 282 ASP A C 1
ATOM 2158 O O . ASP A 1 282 ? -35.756 0.432 40.494 1.00 53.44 282 ASP A O 1
ATOM 2162 N N . GLU A 1 283 ? -35.056 0.112 38.405 1.00 53.53 283 GLU A N 1
ATOM 2163 C CA . GLU A 1 283 ? -36.422 0.048 37.855 1.00 53.53 283 GLU A CA 1
ATOM 2164 C C . GLU A 1 283 ? -37.106 -1.315 38.061 1.00 53.53 283 GLU A C 1
ATOM 2166 O O . GLU A 1 283 ? -38.332 -1.398 38.005 1.00 53.53 283 GLU A O 1
ATOM 2171 N N . ASN A 1 284 ? -36.350 -2.382 38.347 1.00 50.03 284 ASN A N 1
ATOM 2172 C CA . ASN A 1 284 ? -36.916 -3.725 38.516 1.00 50.03 284 ASN A CA 1
ATOM 2173 C C . ASN A 1 284 ? -37.216 -4.088 39.986 1.00 50.03 284 ASN A C 1
ATOM 2175 O O . ASN A 1 284 ? -37.907 -5.071 40.237 1.00 50.03 284 ASN A O 1
ATOM 2179 N N . GLU A 1 285 ? -36.753 -3.295 40.960 1.00 52.59 285 GLU A N 1
ATOM 2180 C CA . GLU A 1 285 ? -37.121 -3.470 42.378 1.00 52.59 285 GLU A CA 1
ATOM 2181 C C . GLU A 1 285 ? -38.420 -2.727 42.748 1.00 52.59 285 GLU A C 1
ATOM 2183 O O . GLU A 1 285 ? -39.137 -3.164 43.645 1.00 52.59 285 GLU A O 1
ATOM 2188 N N . ASN A 1 286 ? -38.820 -1.697 41.990 1.00 51.25 286 ASN A N 1
ATOM 2189 C CA . ASN A 1 286 ? -40.100 -1.000 42.198 1.00 51.25 286 ASN A CA 1
ATOM 2190 C C . ASN A 1 286 ? -41.322 -1.691 41.562 1.00 51.25 286 ASN A C 1
ATOM 2192 O O . ASN A 1 286 ? -42.455 -1.313 41.855 1.00 51.25 286 ASN A O 1
ATOM 2196 N N . ALA A 1 287 ? -41.129 -2.724 40.736 1.00 53.78 287 ALA A N 1
ATOM 2197 C CA . ALA A 1 287 ? -42.230 -3.520 40.183 1.00 53.78 287 ALA A CA 1
ATOM 2198 C C . ALA A 1 287 ? -42.678 -4.673 41.109 1.00 53.78 287 ALA A C 1
ATOM 2200 O O . ALA A 1 287 ? -43.742 -5.249 40.897 1.00 53.78 287 ALA A O 1
ATOM 2201 N N . SER A 1 288 ? -41.906 -5.001 42.155 1.00 50.00 288 SER A N 1
ATOM 2202 C CA . SER A 1 288 ? -42.203 -6.125 43.060 1.00 50.00 288 SER A CA 1
ATOM 2203 C C . SER A 1 288 ? -43.068 -5.756 44.276 1.00 50.00 288 SER A C 1
ATOM 2205 O O . SER A 1 288 ? -43.484 -6.656 45.003 1.00 50.00 288 SER A O 1
ATOM 2207 N N . CYS A 1 289 ? -43.368 -4.473 44.508 1.00 50.47 289 CYS A N 1
ATOM 2208 C CA . CYS A 1 289 ? -44.200 -4.035 45.641 1.00 50.47 289 CYS A CA 1
ATOM 2209 C C . CYS A 1 289 ? -45.673 -3.764 45.282 1.00 50.47 289 CYS A C 1
ATOM 2211 O O . CYS A 1 289 ? -46.460 -3.475 46.174 1.00 50.47 289 CYS A O 1
ATOM 2213 N N . ALA A 1 290 ? -46.074 -3.876 44.010 1.00 53.22 290 ALA A N 1
ATOM 2214 C CA . ALA A 1 290 ? -47.438 -3.559 43.561 1.00 53.22 290 ALA A CA 1
ATOM 2215 C C . ALA A 1 290 ? -48.369 -4.784 43.405 1.00 53.22 290 ALA A C 1
ATOM 2217 O O . ALA A 1 290 ? -49.464 -4.648 42.871 1.00 53.22 290 ALA A O 1
ATOM 2218 N N . ALA A 1 291 ? -47.955 -5.981 43.840 1.00 53.50 291 ALA A N 1
ATOM 2219 C CA . ALA A 1 291 ? -48.685 -7.235 43.600 1.00 53.50 291 ALA A CA 1
ATOM 2220 C C . ALA A 1 291 ? -49.247 -7.915 44.871 1.00 53.50 291 ALA A C 1
ATOM 2222 O O . ALA A 1 291 ? -49.478 -9.121 44.857 1.00 53.50 291 ALA A O 1
ATOM 2223 N N . LEU A 1 292 ? -49.456 -7.176 45.969 1.00 50.56 292 LEU A N 1
ATOM 2224 C CA . LEU A 1 292 ? -49.985 -7.723 47.236 1.00 50.56 292 LEU A CA 1
ATOM 2225 C C . LEU A 1 292 ? -51.219 -6.989 47.794 1.00 50.56 292 LEU A C 1
ATOM 2227 O O . LEU A 1 292 ? -51.551 -7.154 48.964 1.00 50.56 292 LEU A O 1
ATOM 2231 N N . GLU A 1 293 ? -51.941 -6.239 46.962 1.00 46.34 293 GLU A N 1
ATOM 2232 C CA . GLU A 1 293 ? -53.278 -5.734 47.301 1.00 46.34 293 GLU A CA 1
ATOM 2233 C C . GLU A 1 293 ? -54.266 -6.132 46.197 1.00 46.34 293 GLU A C 1
ATOM 2235 O O . GLU A 1 293 ? -54.432 -5.433 45.198 1.00 46.34 293 GLU A O 1
ATOM 2240 N N . GLY A 1 294 ? -54.874 -7.308 46.363 1.00 44.91 294 GLY A N 1
ATOM 2241 C CA . GLY A 1 294 ? -55.912 -7.861 45.494 1.00 44.91 294 GLY A CA 1
ATOM 2242 C C . GLY A 1 294 ? -56.504 -9.125 46.088 1.00 44.91 294 GLY A C 1
ATOM 2243 O O . GLY A 1 294 ? -55.778 -10.142 46.093 1.00 44.91 294 GLY A O 1
#

Radius of gyration: 27.78 Å; chains: 1; bounding box: 83×38×92 Å

Foldseek 3Di:
DDDDCVVQVVVVVLVVVCQVPDPPPDDDRQDDDQPDWDFDQDPNWTWIWTFGFGPPDQRKTFTWIDTPSDIDGQDIDRPDDPPVSVVSSVVVVVVVVVVVVVVVVVCVPPPDDDDDDDDDDDDDDDDADPPVPQDAPDPQKDWDWDDDVQTKIKIFRWDQFLPNPDIFGQKIKIWGGHRVDIDIWIDGLNATDDDPQPDDPNSVNNVRVPFAFEQALAFCVVQVVCVPPPQWDAGRRGIHGPPDNRTDPYHDPRRPVVNVVSVVVVVVVVVVVVVVVVVVVVVVVVVVPPPPDD

pLDDT: mean 72.82, std 20.08, range [29.08, 97.94]